Protein AF-A0A954U3J3-F1 (afdb_monomer_lite)

Structure (mmCIF, N/CA/C/O backbone):
data_AF-A0A954U3J3-F1
#
_entry.id   AF-A0A954U3J3-F1
#
loop_
_atom_site.group_PDB
_atom_site.id
_atom_site.type_symbol
_atom_site.label_atom_id
_atom_site.label_alt_id
_atom_site.label_comp_id
_atom_site.label_asym_id
_atom_site.label_entity_id
_atom_site.label_seq_id
_atom_site.pdbx_PDB_ins_code
_atom_site.Cartn_x
_atom_site.Cartn_y
_atom_site.Cartn_z
_atom_site.occupancy
_atom_site.B_iso_or_equiv
_atom_site.auth_seq_id
_atom_site.auth_comp_id
_atom_site.auth_asym_id
_atom_site.auth_atom_id
_atom_site.pdbx_PDB_model_num
ATOM 1 N N . TRP A 1 1 ? 14.728 19.005 -12.632 1.00 46.31 1 TRP A N 1
ATOM 2 C CA . TRP A 1 1 ? 13.414 19.685 -12.590 1.00 46.31 1 TRP A CA 1
ATOM 3 C C . TRP A 1 1 ? 12.498 19.293 -13.756 1.00 46.31 1 TRP A C 1
ATOM 5 O O . TRP A 1 1 ? 11.430 18.748 -13.519 1.00 46.31 1 TRP A O 1
ATOM 15 N N . HIS A 1 2 ? 12.903 19.484 -15.020 1.00 41.53 2 HIS A N 1
ATOM 16 C CA . HIS A 1 2 ? 12.031 19.225 -16.185 1.00 41.53 2 HIS A CA 1
ATOM 17 C C . HIS A 1 2 ? 11.747 17.744 -16.513 1.00 41.53 2 HIS A C 1
ATOM 19 O O . HIS A 1 2 ? 10.800 17.464 -17.249 1.00 41.53 2 HIS A O 1
ATOM 25 N N . GLN A 1 3 ? 12.528 16.809 -15.962 1.00 47.03 3 GLN A N 1
ATOM 26 C CA . GLN A 1 3 ? 12.347 15.355 -16.112 1.00 47.03 3 GLN A CA 1
ATOM 27 C C . GLN A 1 3 ? 11.576 14.704 -14.947 1.00 47.03 3 GLN A C 1
ATOM 29 O O . GLN A 1 3 ? 11.382 13.496 -14.939 1.00 47.03 3 GLN A O 1
ATOM 34 N N . GLN A 1 4 ? 11.149 15.488 -13.950 1.00 57.19 4 GLN A N 1
ATOM 35 C CA . GLN A 1 4 ? 10.354 14.981 -12.829 1.00 57.19 4 GLN A CA 1
ATOM 36 C C . GLN A 1 4 ? 8.934 14.642 -13.297 1.00 57.19 4 GLN A C 1
ATOM 38 O O . GLN A 1 4 ? 8.360 15.354 -14.130 1.00 57.19 4 GLN A O 1
ATOM 43 N N . ASN A 1 5 ? 8.362 13.565 -12.754 1.00 64.31 5 ASN A N 1
ATOM 44 C CA . ASN A 1 5 ? 7.004 13.131 -13.071 1.00 64.31 5 ASN A CA 1
ATOM 45 C C . ASN A 1 5 ? 5.977 13.999 -12.320 1.00 64.31 5 ASN A C 1
ATOM 47 O O . ASN A 1 5 ? 5.353 13.568 -11.352 1.00 64.31 5 ASN A O 1
ATOM 51 N N . TRP A 1 6 ? 5.831 15.253 -12.759 1.00 66.50 6 TRP A N 1
ATOM 52 C CA . TRP A 1 6 ? 4.957 16.260 -12.143 1.00 66.50 6 TRP A CA 1
ATOM 53 C C . TRP A 1 6 ? 3.503 15.816 -12.018 1.00 66.50 6 TRP A C 1
ATOM 55 O O . TRP A 1 6 ? 2.833 16.195 -11.064 1.00 66.50 6 TRP A O 1
ATOM 65 N N . HIS A 1 7 ? 3.030 14.981 -12.944 1.00 66.19 7 HIS A N 1
ATOM 66 C CA . HIS A 1 7 ? 1.704 14.381 -12.851 1.00 66.19 7 HIS A CA 1
ATOM 67 C C . HIS A 1 7 ? 1.581 13.506 -11.599 1.00 66.19 7 HIS A C 1
ATOM 69 O O . HIS A 1 7 ? 0.660 13.683 -10.809 1.00 66.19 7 HIS A O 1
ATOM 75 N N . SER A 1 8 ? 2.544 12.607 -11.385 1.00 64.62 8 SER A N 1
ATOM 76 C CA . SER A 1 8 ? 2.554 11.733 -10.212 1.00 64.62 8 SER A CA 1
ATOM 77 C C . SER A 1 8 ? 2.751 12.522 -8.914 1.00 64.62 8 SER A C 1
ATOM 79 O O . SER A 1 8 ? 2.098 12.235 -7.918 1.00 64.62 8 SER A O 1
ATOM 81 N N . PHE A 1 9 ? 3.561 13.585 -8.931 1.00 68.69 9 PHE A N 1
ATOM 82 C CA . PHE A 1 9 ? 3.677 14.488 -7.782 1.00 68.69 9 PHE A CA 1
ATOM 83 C C . PHE A 1 9 ? 2.342 15.172 -7.434 1.00 68.69 9 PHE A C 1
ATOM 85 O O . PHE A 1 9 ? 1.958 15.215 -6.264 1.00 68.69 9 PHE A O 1
ATOM 92 N N . LEU A 1 10 ? 1.611 15.686 -8.431 1.00 75.00 10 LEU A N 1
ATOM 93 C CA . LEU A 1 10 ? 0.296 16.303 -8.218 1.00 75.00 10 LEU A CA 1
ATOM 94 C C . LEU A 1 10 ? -0.727 15.291 -7.694 1.00 75.00 10 LEU A C 1
ATOM 96 O O . LEU A 1 10 ? -1.479 15.610 -6.777 1.00 75.00 10 LEU A O 1
ATOM 100 N N . GLU A 1 11 ? -0.719 14.070 -8.225 1.00 71.06 11 GLU A N 1
ATOM 101 C CA . GLU A 1 11 ? -1.580 12.978 -7.767 1.00 71.06 11 GLU A CA 1
ATOM 102 C C . GLU A 1 11 ? -1.302 12.611 -6.300 1.00 71.06 11 GLU A C 1
ATOM 104 O O . GLU A 1 11 ? -2.227 12.518 -5.491 1.00 71.06 11 GLU A O 1
ATOM 109 N N . GLN A 1 12 ? -0.026 12.503 -5.919 1.00 70.69 12 GLN A N 1
ATOM 110 C CA . GLN A 1 12 ? 0.371 12.248 -4.533 1.00 70.69 12 GLN A CA 1
ATOM 111 C C . GLN A 1 12 ? 0.011 13.402 -3.595 1.00 70.69 12 GLN A C 1
ATOM 113 O O . GLN A 1 12 ? -0.503 13.172 -2.500 1.00 70.69 12 GLN A O 1
ATOM 118 N N . THR A 1 13 ? 0.231 14.644 -4.027 1.00 73.62 13 THR A N 1
ATOM 119 C CA . THR A 1 13 ? -0.119 15.840 -3.245 1.00 73.62 13 THR A CA 1
ATOM 120 C C . THR A 1 13 ? -1.630 15.928 -3.032 1.00 73.62 13 THR A C 1
ATOM 122 O O . THR A 1 13 ? -2.088 16.241 -1.933 1.00 73.62 13 THR A O 1
ATOM 125 N N . TYR A 1 14 ? -2.417 15.590 -4.057 1.00 76.62 14 TYR A N 1
ATOM 126 C CA . TYR A 1 14 ? -3.872 15.532 -3.966 1.00 76.62 14 TYR A CA 1
ATOM 127 C C . TYR A 1 14 ? -4.334 14.461 -2.970 1.00 76.62 14 TYR A C 1
ATOM 129 O O . TYR A 1 14 ? -5.152 14.743 -2.092 1.00 76.62 14 TYR A O 1
ATOM 137 N N . GLY A 1 15 ? -3.760 13.255 -3.046 1.00 75.75 15 GLY A N 1
ATOM 138 C CA . GLY A 1 15 ? -4.017 12.185 -2.080 1.00 75.75 15 GLY A CA 1
ATOM 139 C C . GLY A 1 15 ? -3.678 12.591 -0.642 1.00 75.75 15 GLY A C 1
ATOM 140 O O . GLY A 1 15 ? -4.476 12.358 0.264 1.00 75.75 15 GLY A O 1
ATOM 141 N N . PHE A 1 16 ? -2.543 13.263 -0.437 1.00 75.44 16 PHE A N 1
ATOM 142 C CA . PHE A 1 16 ? -2.111 13.747 0.875 1.00 75.44 16 PHE A CA 1
ATOM 143 C C . PHE A 1 16 ? -3.077 14.781 1.472 1.00 75.44 16 PHE A C 1
ATOM 145 O O . PHE A 1 16 ? -3.513 14.633 2.615 1.00 75.44 16 PHE A O 1
ATOM 152 N N . ILE A 1 17 ? -3.473 15.793 0.691 1.00 78.19 17 ILE A N 1
ATOM 153 C CA . ILE A 1 17 ? -4.416 16.832 1.137 1.00 78.19 17 ILE A CA 1
ATOM 154 C C . ILE A 1 17 ? -5.777 16.219 1.482 1.00 78.19 17 ILE A C 1
ATOM 156 O O . ILE A 1 17 ? -6.343 16.524 2.533 1.00 78.19 17 ILE A O 1
ATOM 160 N N . ASN A 1 18 ? -6.286 15.316 0.639 1.00 79.69 18 ASN A N 1
ATOM 161 C CA . ASN A 1 18 ? -7.534 14.610 0.927 1.00 79.69 18 ASN A CA 1
ATOM 162 C C . ASN A 1 18 ? -7.421 13.753 2.193 1.00 79.69 18 ASN A C 1
ATOM 164 O O . ASN A 1 18 ? -8.352 13.722 2.994 1.00 79.69 18 ASN A O 1
ATOM 168 N N . GLY A 1 19 ? -6.271 13.110 2.412 1.00 78.69 19 GLY A N 1
ATOM 169 C CA . GLY A 1 19 ? -5.982 12.372 3.640 1.00 78.69 19 GLY A CA 1
ATOM 170 C C . GLY A 1 19 ? -6.065 13.255 4.889 1.00 78.69 19 GLY A C 1
ATOM 171 O O . GLY A 1 19 ? -6.729 12.879 5.855 1.00 78.69 19 GLY A O 1
ATOM 172 N N . ILE A 1 20 ? -5.478 14.457 4.854 1.00 78.62 20 ILE A N 1
ATOM 173 C CA . ILE A 1 20 ? -5.590 15.444 5.945 1.00 78.62 20 ILE A CA 1
ATOM 174 C C . ILE A 1 20 ? -7.047 15.864 6.160 1.00 78.62 20 ILE A C 1
ATOM 176 O O . ILE A 1 20 ? -7.497 15.943 7.303 1.00 78.62 20 ILE A O 1
ATOM 180 N N . ALA A 1 21 ? -7.797 16.117 5.086 1.00 78.50 21 ALA A N 1
ATOM 181 C CA . ALA A 1 21 ? -9.201 16.508 5.186 1.00 78.50 21 ALA A CA 1
ATOM 182 C C . ALA A 1 21 ? -10.053 15.413 5.851 1.00 78.50 21 ALA A C 1
ATOM 184 O O . ALA A 1 21 ? -10.862 15.709 6.733 1.00 78.50 21 ALA A O 1
ATOM 185 N N . ILE A 1 22 ? -9.826 14.147 5.484 1.00 80.69 22 ILE A N 1
ATOM 186 C CA . ILE A 1 22 ? -10.473 12.992 6.118 1.00 80.69 22 ILE A CA 1
ATOM 187 C C . ILE A 1 22 ? -10.074 12.904 7.593 1.00 80.69 22 ILE A C 1
ATOM 189 O O . ILE A 1 22 ? -10.953 12.787 8.444 1.00 80.69 22 ILE A O 1
ATOM 193 N N . LEU A 1 23 ? -8.781 13.018 7.918 1.00 80.00 23 LEU A N 1
ATOM 194 C CA . LEU A 1 23 ? -8.292 13.019 9.302 1.00 80.00 23 LEU A CA 1
ATOM 195 C C . LEU A 1 23 ? -8.957 14.110 10.145 1.00 80.00 23 LEU A C 1
ATOM 197 O O . LEU A 1 23 ? -9.428 13.830 11.246 1.00 80.00 23 LEU A O 1
ATOM 201 N N . ALA A 1 24 ? -9.048 15.334 9.625 1.00 77.62 24 ALA A N 1
ATOM 202 C CA . ALA A 1 24 ? -9.710 16.442 10.305 1.00 77.62 24 ALA A CA 1
ATOM 203 C C . ALA A 1 24 ? -11.207 16.162 10.518 1.00 77.62 24 ALA A C 1
ATOM 205 O O . ALA A 1 24 ? -11.724 16.374 11.617 1.00 77.62 24 ALA A O 1
ATOM 206 N N . GLY A 1 25 ? -11.894 15.633 9.500 1.00 80.00 25 GLY A N 1
ATOM 207 C CA . GLY A 1 25 ? -13.295 15.222 9.606 1.00 80.00 25 GLY A CA 1
ATOM 208 C C . GLY A 1 25 ? -13.507 14.151 10.678 1.00 80.00 25 GLY A C 1
ATOM 209 O O . GLY A 1 25 ? -14.382 14.293 11.535 1.00 80.00 25 GLY A O 1
ATOM 210 N N . MET A 1 26 ? -12.654 13.127 10.692 1.00 77.94 26 MET A N 1
ATOM 211 C CA . MET A 1 26 ? -12.692 12.055 11.687 1.00 77.94 26 MET A CA 1
ATOM 212 C C . MET A 1 26 ? -12.359 12.562 13.095 1.00 77.94 26 MET A C 1
ATOM 214 O O . MET A 1 26 ? -13.016 12.155 14.049 1.00 77.94 26 MET A O 1
ATOM 218 N N . ALA A 1 27 ? -11.422 13.502 13.247 1.00 77.00 27 ALA A N 1
ATOM 219 C CA . ALA A 1 27 ? -11.086 14.109 14.537 1.00 77.00 27 ALA A CA 1
ATOM 220 C C . ALA A 1 27 ? -12.243 14.935 15.132 1.00 77.00 27 ALA A C 1
ATOM 222 O O . ALA A 1 27 ? -12.416 14.984 16.352 1.00 77.00 27 ALA A O 1
ATOM 223 N N . VAL A 1 28 ? -13.060 15.572 14.288 1.00 77.44 28 VAL A N 1
ATOM 224 C CA . VAL A 1 28 ? -14.293 16.241 14.732 1.00 77.44 28 VAL A CA 1
ATOM 225 C C . VAL A 1 28 ? -15.363 15.216 15.100 1.00 77.44 28 VAL A C 1
ATOM 227 O O . VAL A 1 28 ? -16.045 15.385 16.112 1.00 77.44 28 VAL A O 1
ATOM 230 N N . LEU A 1 29 ? -15.508 14.158 14.298 1.00 76.81 29 LEU A N 1
ATOM 231 C CA . LEU A 1 29 ? -16.522 13.127 14.501 1.00 76.81 29 LEU A CA 1
ATOM 232 C C . LEU A 1 29 ? -16.265 12.307 15.771 1.00 76.81 29 LEU A C 1
ATOM 234 O O . LEU A 1 29 ? -17.188 12.102 16.553 1.00 76.81 29 LEU A O 1
ATOM 238 N N . VAL A 1 30 ? -15.019 11.895 16.022 1.00 74.44 30 VAL A N 1
ATOM 239 C CA . VAL A 1 30 ? -14.663 11.032 17.163 1.00 74.44 30 VAL A CA 1
ATOM 240 C C . VAL A 1 30 ? -14.967 11.687 18.513 1.00 74.44 30 VAL A C 1
ATOM 242 O O . VAL A 1 30 ? -15.278 11.003 19.476 1.00 74.44 30 VAL A O 1
ATOM 245 N N . ARG A 1 31 ? -14.948 13.025 18.579 1.00 72.44 31 ARG A N 1
ATOM 246 C CA . ARG A 1 31 ? -15.308 13.794 19.783 1.00 72.44 31 ARG A CA 1
ATOM 247 C C . ARG A 1 31 ? -16.817 13.893 20.021 1.00 72.44 31 ARG A C 1
ATOM 249 O O . ARG A 1 31 ? -17.231 14.441 21.035 1.00 72.44 31 ARG A O 1
ATOM 256 N N . ARG A 1 32 ? -17.635 13.464 19.059 1.00 71.50 32 ARG A N 1
ATOM 257 C CA . ARG A 1 32 ? -19.090 13.692 19.031 1.00 71.50 32 ARG A CA 1
ATOM 258 C C . ARG A 1 32 ? -19.912 12.416 18.959 1.00 71.50 32 ARG A C 1
ATOM 260 O O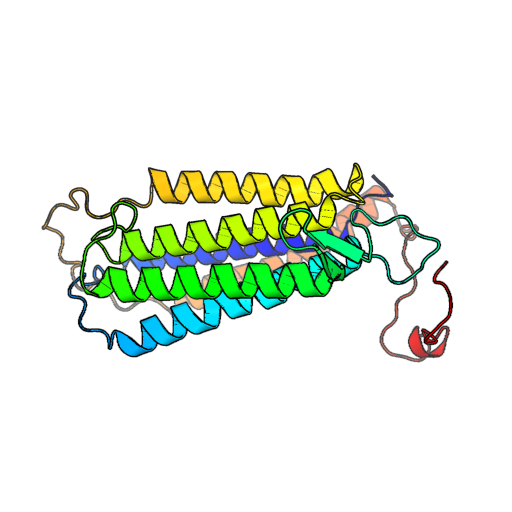 . ARG A 1 32 ? -21.125 12.476 19.130 1.00 71.50 32 ARG A O 1
ATOM 267 N N . VAL A 1 33 ? -19.278 11.288 18.667 1.00 72.81 33 VAL A N 1
ATOM 268 C CA . VAL A 1 33 ? -19.931 9.983 18.617 1.00 72.81 33 VAL A CA 1
ATOM 269 C C . VAL A 1 33 ? -19.601 9.246 19.915 1.00 72.81 33 VAL A C 1
ATOM 271 O O . VAL A 1 33 ? -18.464 9.345 20.380 1.00 72.81 33 VAL A O 1
ATOM 274 N N . PRO A 1 34 ? -20.565 8.527 20.521 1.00 69.38 34 PRO A N 1
ATOM 275 C CA . PRO A 1 34 ? -20.275 7.647 21.643 1.00 69.38 34 PRO A CA 1
ATOM 276 C C . PRO A 1 34 ? -19.115 6.699 21.309 1.00 69.38 34 PRO A C 1
ATOM 278 O O . PRO A 1 34 ? -18.988 6.288 20.149 1.00 69.38 34 PRO A O 1
ATOM 281 N N . PRO A 1 35 ? -18.276 6.336 22.293 1.00 68.88 35 PRO A N 1
ATOM 282 C CA . PRO A 1 35 ? -17.208 5.372 22.069 1.00 68.88 35 PRO A CA 1
ATOM 283 C C . PRO A 1 35 ? -17.782 4.094 21.454 1.00 68.88 35 PRO A C 1
ATOM 285 O O . PRO A 1 35 ? -18.856 3.628 21.849 1.00 68.88 35 PRO A O 1
ATOM 288 N N . LEU A 1 36 ? -17.076 3.554 20.455 1.00 66.62 36 LEU A N 1
ATOM 289 C CA . LEU A 1 36 ? -17.465 2.298 19.827 1.00 66.62 36 LEU A CA 1
ATOM 290 C C . LEU A 1 36 ? -17.533 1.234 20.922 1.00 66.62 36 LEU A C 1
ATOM 292 O O . LEU A 1 36 ? -16.563 1.034 21.654 1.00 66.62 36 LEU A O 1
ATOM 296 N N . ARG A 1 37 ? -18.683 0.573 21.048 1.00 63.56 37 ARG A N 1
ATOM 297 C CA . ARG A 1 37 ? -18.800 -0.541 21.978 1.00 63.56 37 ARG A CA 1
ATOM 298 C C . ARG A 1 37 ? -17.945 -1.684 21.425 1.00 63.56 37 ARG A C 1
ATOM 300 O O . ARG A 1 37 ? -18.101 -2.079 20.274 1.00 63.56 37 ARG A O 1
ATOM 307 N N . ASP A 1 38 ? -17.024 -2.185 22.243 1.00 62.72 38 ASP A N 1
ATOM 308 C CA . ASP A 1 38 ? -16.164 -3.333 21.911 1.00 62.72 38 ASP A CA 1
ATOM 309 C C . ASP A 1 38 ? -16.934 -4.668 22.097 1.00 62.72 38 ASP A C 1
ATOM 311 O O . ASP A 1 38 ? -16.358 -5.752 22.006 1.00 62.72 38 ASP A O 1
ATOM 315 N N . ASP A 1 39 ? -18.254 -4.608 22.353 1.00 60.22 39 ASP A N 1
ATOM 316 C CA . ASP A 1 39 ? -19.147 -5.760 22.497 1.00 60.22 39 ASP A CA 1
ATOM 317 C C . ASP A 1 39 ? -19.499 -6.340 21.117 1.00 60.22 39 ASP A C 1
ATOM 319 O O . ASP A 1 39 ? -20.568 -6.118 20.553 1.00 60.22 39 ASP A O 1
ATOM 323 N N . GLY A 1 40 ? -18.536 -7.083 20.561 1.00 56.19 40 GLY A N 1
ATOM 324 C CA . GLY A 1 40 ? -18.553 -7.722 19.240 1.00 56.19 40 GLY A CA 1
ATOM 325 C C . GLY A 1 40 ? -19.782 -8.582 18.936 1.00 56.19 40 GLY A C 1
ATOM 326 O O . GLY A 1 40 ? -19.712 -9.803 18.956 1.00 56.19 40 GLY A O 1
ATOM 327 N N . THR A 1 41 ? -20.897 -7.937 18.607 1.00 55.19 41 THR A N 1
ATOM 328 C CA . THR A 1 41 ? -22.168 -8.573 18.227 1.00 55.19 41 THR A CA 1
ATOM 329 C C . THR A 1 41 ? -22.471 -8.431 16.733 1.00 55.19 41 THR A C 1
ATOM 331 O O . THR A 1 41 ? -23.531 -8.851 16.270 1.00 55.19 41 T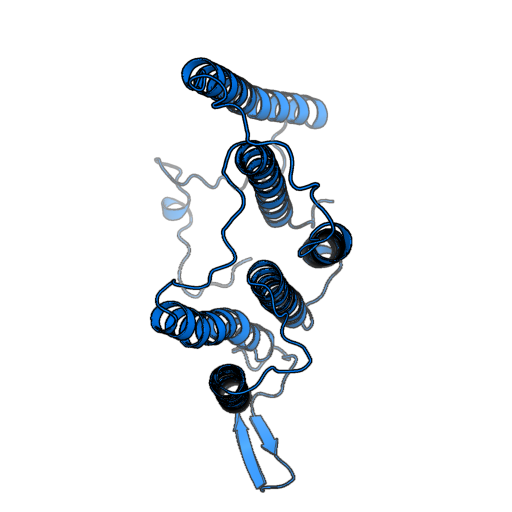HR A O 1
ATOM 334 N N . SER A 1 42 ? -21.550 -7.858 15.947 1.00 55.56 42 SER A N 1
ATOM 335 C CA . SER A 1 42 ? -21.695 -7.802 14.489 1.00 55.56 42 SER A CA 1
ATOM 336 C C . SER A 1 42 ? -21.585 -9.211 13.900 1.00 55.56 42 SER A C 1
ATOM 338 O O . SER A 1 42 ? -20.813 -10.020 14.396 1.00 55.56 42 SER A O 1
ATOM 340 N N . GLN A 1 43 ? -22.362 -9.525 12.861 1.00 56.41 43 GLN A N 1
ATOM 341 C CA . GLN A 1 43 ? -22.377 -10.850 12.235 1.00 56.41 43 GLN A CA 1
ATOM 342 C C . GLN A 1 43 ? -20.998 -11.225 11.656 1.00 56.41 43 GLN A C 1
ATOM 344 O O . GLN A 1 43 ? -20.700 -10.911 10.498 1.00 56.41 43 GLN A O 1
ATOM 349 N N . ASP A 1 44 ? -20.203 -11.945 12.455 1.00 68.06 44 ASP A N 1
ATOM 350 C CA . ASP A 1 44 ? -18.798 -12.317 12.214 1.00 68.06 44 ASP A CA 1
ATOM 351 C C . ASP A 1 44 ? -18.538 -12.859 10.801 1.00 68.06 44 ASP A C 1
ATOM 353 O O . ASP A 1 44 ? -17.543 -12.524 10.159 1.00 68.06 44 ASP A O 1
ATOM 357 N N . TRP A 1 45 ? -19.485 -13.625 10.252 1.00 73.25 45 TRP A N 1
ATOM 358 C CA . TRP A 1 45 ? -19.315 -14.278 8.957 1.00 73.25 45 TRP A CA 1
ATOM 359 C C . TRP A 1 45 ? -19.134 -13.291 7.792 1.00 73.25 45 TRP A C 1
ATOM 361 O O . TRP A 1 45 ? -18.367 -13.576 6.876 1.00 73.25 45 TRP A O 1
ATOM 371 N N . THR A 1 46 ? -19.800 -12.130 7.808 1.00 73.12 46 THR A N 1
ATOM 372 C CA . THR A 1 46 ? -19.659 -11.130 6.729 1.00 73.12 46 THR A CA 1
ATOM 373 C C . THR A 1 46 ? -18.288 -10.471 6.751 1.00 73.12 46 THR A C 1
ATOM 375 O O . THR A 1 46 ? -17.679 -10.266 5.700 1.00 73.12 46 THR A O 1
ATOM 378 N N . GLN A 1 47 ? -17.774 -10.199 7.949 1.00 74.56 47 GLN A N 1
ATOM 379 C CA . GLN A 1 47 ? -16.431 -9.680 8.145 1.00 74.56 47 GLN A CA 1
ATOM 380 C C . GLN A 1 47 ? -15.384 -10.692 7.689 1.00 74.56 47 GLN A C 1
ATOM 382 O O . GLN A 1 47 ? -14.418 -10.328 7.022 1.00 74.56 47 GLN A O 1
ATOM 387 N N . ASP A 1 48 ? -15.592 -11.962 8.008 1.00 73.81 48 ASP A N 1
ATOM 388 C CA . ASP A 1 48 ? -14.707 -13.031 7.580 1.00 73.81 48 ASP A CA 1
ATOM 389 C C . ASP A 1 48 ? -14.690 -13.189 6.061 1.00 73.81 48 ASP A C 1
ATOM 391 O O . ASP A 1 48 ? -13.621 -13.280 5.466 1.00 73.81 48 ASP A O 1
ATOM 395 N N . VAL A 1 49 ? -15.862 -13.185 5.421 1.00 77.38 49 VAL A N 1
ATOM 396 C CA . VAL A 1 49 ? -15.970 -13.234 3.958 1.00 77.38 49 VAL A CA 1
ATOM 397 C C . VAL A 1 49 ? -15.281 -12.021 3.337 1.00 77.38 49 VAL A C 1
ATOM 399 O O . VAL A 1 49 ? -14.530 -12.177 2.375 1.00 77.38 49 VAL A O 1
ATOM 402 N N . ALA A 1 50 ? -15.465 -10.829 3.910 1.00 76.94 50 ALA A N 1
ATOM 403 C CA . ALA A 1 50 ? -14.775 -9.630 3.460 1.00 76.94 50 ALA A CA 1
ATOM 404 C C . ALA A 1 50 ? -13.252 -9.762 3.617 1.00 76.94 50 ALA A C 1
ATOM 406 O O . ALA A 1 50 ? -12.527 -9.497 2.669 1.00 76.94 50 ALA A O 1
ATOM 407 N N . LEU A 1 51 ? -12.740 -10.236 4.752 1.00 79.06 51 LEU A N 1
ATOM 408 C CA . LEU A 1 51 ? -11.298 -10.410 4.959 1.00 79.06 51 LEU A CA 1
ATOM 409 C C . LEU A 1 51 ? -10.704 -11.494 4.052 1.00 79.06 51 LEU A C 1
ATOM 411 O O . LEU A 1 51 ? -9.645 -11.286 3.469 1.00 79.06 51 LEU A O 1
ATOM 415 N N . VAL A 1 52 ? -11.387 -12.628 3.900 1.00 80.19 52 VAL A N 1
ATOM 416 C C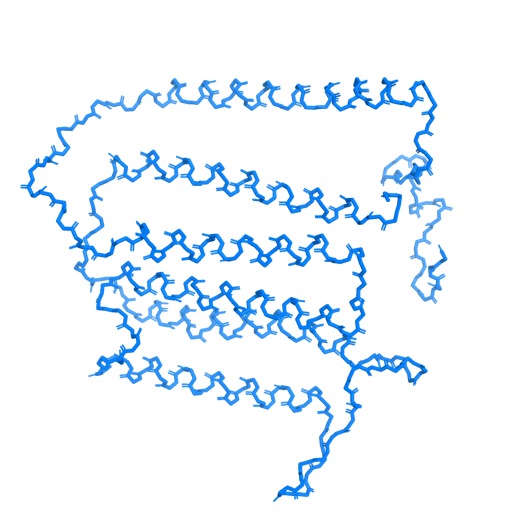A . VAL A 1 52 ? -10.927 -13.789 3.121 1.00 80.19 52 VAL A CA 1
ATOM 417 C C . VAL A 1 52 ? -10.999 -13.545 1.617 1.00 80.19 52 VAL A C 1
ATOM 419 O O . VAL A 1 52 ? -10.146 -14.048 0.892 1.00 80.19 52 VAL A O 1
ATOM 422 N N . LEU A 1 53 ? -11.985 -12.792 1.128 1.00 78.31 53 LEU A N 1
ATOM 423 C CA . LEU A 1 53 ? -12.083 -12.471 -0.296 1.00 78.31 53 LEU A CA 1
ATOM 424 C C . LEU A 1 53 ? -11.351 -11.180 -0.624 1.00 78.31 53 LEU A C 1
ATOM 426 O O . LEU A 1 53 ? -10.524 -11.165 -1.531 1.00 78.31 53 LEU A O 1
ATOM 430 N N . VAL A 1 54 ? -11.624 -10.095 0.102 1.00 79.19 54 VAL A N 1
ATOM 431 C CA . VAL A 1 54 ? -11.114 -8.775 -0.273 1.00 79.19 54 VAL A CA 1
ATOM 432 C C . VAL A 1 54 ? -9.609 -8.717 -0.101 1.00 79.19 54 VAL A C 1
ATOM 434 O O . VAL A 1 54 ? -8.965 -8.250 -1.027 1.00 79.19 54 VAL A O 1
ATOM 437 N N . LEU A 1 55 ? -9.015 -9.210 0.994 1.00 84.81 55 LEU A N 1
ATOM 438 C CA . LEU A 1 55 ? -7.559 -9.099 1.147 1.00 84.81 55 LEU A CA 1
ATOM 439 C C . LEU A 1 55 ? -6.801 -9.884 0.071 1.00 84.81 55 LEU A C 1
ATOM 441 O O . LEU A 1 55 ? -6.050 -9.249 -0.667 1.00 84.81 55 LEU A O 1
ATOM 445 N N . PRO A 1 56 ? -6.983 -11.207 -0.101 1.00 89.31 56 PRO A N 1
ATOM 446 C CA . PRO A 1 56 ? -6.232 -11.938 -1.113 1.00 89.31 56 PRO A CA 1
ATOM 447 C C . PRO A 1 56 ? -6.516 -11.432 -2.524 1.00 89.31 56 PRO A C 1
ATOM 449 O O . PRO A 1 56 ? -5.576 -11.260 -3.293 1.00 89.31 56 PRO A O 1
ATOM 452 N N . VAL A 1 57 ? -7.772 -11.123 -2.870 1.00 90.19 57 VAL A N 1
ATOM 453 C CA . VAL A 1 57 ? -8.107 -10.626 -4.215 1.00 90.19 57 VAL A CA 1
ATOM 454 C C . VAL A 1 57 ? -7.524 -9.236 -4.451 1.00 90.19 57 VAL A C 1
ATOM 456 O O . VAL A 1 57 ? -6.908 -9.003 -5.490 1.00 90.19 57 VAL A O 1
ATOM 459 N N . LEU A 1 58 ? -7.670 -8.312 -3.500 1.00 88.81 58 LEU A N 1
ATOM 460 C CA . LEU A 1 58 ? -7.127 -6.960 -3.617 1.00 88.81 58 LEU A CA 1
ATOM 461 C C . LEU A 1 58 ? -5.606 -7.000 -3.755 1.00 88.81 58 LEU A C 1
ATOM 463 O O . LEU A 1 58 ? -5.053 -6.336 -4.633 1.00 88.81 58 LEU A O 1
ATOM 467 N N . LEU A 1 59 ? -4.931 -7.789 -2.919 1.00 91.06 59 LEU A N 1
ATOM 468 C CA . LEU A 1 59 ? -3.483 -7.945 -2.982 1.00 91.06 59 LEU A CA 1
ATOM 469 C C . LEU A 1 59 ? -3.059 -8.613 -4.291 1.00 91.06 59 LEU A C 1
ATOM 471 O O . LEU A 1 59 ? -2.133 -8.130 -4.936 1.00 91.06 59 LEU A O 1
ATOM 475 N N . TYR A 1 60 ? -3.771 -9.648 -4.739 1.00 93.06 60 TYR A N 1
ATOM 476 C CA . TYR A 1 60 ? -3.500 -10.329 -6.004 1.00 93.06 60 TYR A CA 1
ATOM 477 C C . TYR A 1 60 ? -3.576 -9.371 -7.189 1.00 93.06 60 TYR A C 1
ATOM 479 O O . TYR A 1 60 ? -2.615 -9.242 -7.945 1.00 93.06 60 TYR A O 1
ATOM 487 N N . VAL A 1 61 ? -4.698 -8.658 -7.329 1.00 91.62 61 VAL A N 1
ATOM 488 C CA . VAL A 1 61 ? -4.945 -7.734 -8.447 1.00 91.62 61 VAL A CA 1
ATOM 489 C C . VAL A 1 61 ? -3.899 -6.620 -8.491 1.00 91.62 61 VAL A C 1
ATOM 491 O O . VAL A 1 61 ? -3.591 -6.102 -9.564 1.00 91.62 61 VAL A O 1
ATOM 494 N N . ASN A 1 62 ? -3.335 -6.242 -7.344 1.00 90.31 62 ASN A N 1
ATOM 495 C CA . ASN A 1 62 ? -2.284 -5.235 -7.300 1.00 90.31 62 ASN A CA 1
ATOM 496 C C . ASN A 1 62 ? -0.892 -5.810 -7.561 1.00 90.31 62 ASN A C 1
ATOM 498 O O . ASN A 1 62 ? -0.153 -5.223 -8.347 1.00 90.31 62 ASN A O 1
ATOM 502 N N . LEU A 1 63 ? -0.547 -6.956 -6.975 1.00 92.69 63 LEU A N 1
ATOM 503 C CA . LEU A 1 63 ? 0.780 -7.557 -7.114 1.00 92.69 63 LEU A CA 1
ATOM 504 C C . LEU A 1 63 ? 0.992 -8.247 -8.464 1.00 92.69 63 LEU A C 1
ATOM 506 O O . LEU A 1 63 ? 2.117 -8.265 -8.955 1.00 92.69 63 LEU A O 1
ATOM 510 N N . VAL A 1 64 ? -0.059 -8.772 -9.103 1.00 94.06 64 VAL A N 1
ATOM 511 C CA . VAL A 1 64 ? 0.059 -9.416 -10.423 1.00 94.06 64 VAL A CA 1
ATOM 512 C C . VAL A 1 64 ? 0.560 -8.439 -11.489 1.00 94.06 64 VAL A C 1
ATOM 514 O O . VAL A 1 64 ? 1.300 -8.832 -12.385 1.00 94.06 64 VAL A O 1
ATOM 517 N N . LYS A 1 65 ? 0.250 -7.143 -11.342 1.00 90.44 65 LYS A N 1
ATOM 518 C CA . LYS A 1 65 ? 0.743 -6.074 -12.225 1.00 90.44 65 LYS A CA 1
ATOM 519 C C . LYS A 1 65 ? 2.265 -5.944 -12.201 1.00 90.44 65 LYS A C 1
ATOM 521 O O . LYS A 1 65 ? 2.844 -5.381 -13.122 1.00 90.44 65 LYS A O 1
ATOM 526 N N . ASN A 1 66 ? 2.923 -6.447 -11.160 1.00 92.56 66 ASN A N 1
ATOM 527 C CA . ASN A 1 66 ? 4.375 -6.422 -11.078 1.00 92.56 66 ASN A CA 1
ATOM 528 C C . ASN A 1 66 ? 5.012 -7.373 -12.094 1.00 92.56 66 ASN A C 1
ATOM 530 O O . ASN A 1 66 ? 6.115 -7.102 -12.559 1.00 92.56 66 ASN A O 1
ATOM 534 N N . LEU A 1 67 ? 4.312 -8.447 -12.479 1.00 91.81 67 LEU A N 1
ATOM 535 C CA . LEU A 1 67 ? 4.809 -9.408 -13.463 1.00 91.81 67 LEU A CA 1
ATOM 536 C C . LEU A 1 67 ? 5.075 -8.763 -14.824 1.00 91.81 67 LEU A C 1
ATOM 538 O O . LEU A 1 67 ? 6.044 -9.139 -15.472 1.00 91.81 67 LEU A O 1
ATOM 542 N N . GLU A 1 68 ? 4.267 -7.776 -15.223 1.00 86.94 68 GLU A N 1
ATOM 543 C CA . GLU A 1 68 ? 4.442 -7.050 -16.488 1.00 86.94 68 GLU A CA 1
ATOM 544 C C . GLU A 1 68 ? 5.789 -6.314 -16.547 1.00 86.94 68 GLU A C 1
ATOM 546 O O . GLU A 1 68 ? 6.421 -6.263 -17.599 1.00 86.94 68 GLU A O 1
ATOM 551 N N . GLU A 1 69 ? 6.254 -5.787 -15.409 1.00 87.44 69 GLU A N 1
ATOM 552 C CA . GLU A 1 69 ? 7.552 -5.105 -15.303 1.00 87.44 69 GLU A CA 1
ATOM 553 C C . GLU A 1 69 ? 8.705 -6.091 -15.084 1.00 87.44 69 GLU A C 1
ATOM 555 O O . GLU A 1 69 ? 9.831 -5.873 -15.531 1.00 87.44 69 GLU A O 1
ATOM 560 N N . TRP A 1 70 ? 8.450 -7.178 -14.352 1.00 91.44 70 TRP A N 1
ATOM 561 C CA . TRP A 1 70 ? 9.478 -8.163 -14.019 1.00 91.44 70 TRP A CA 1
ATOM 562 C C . TRP A 1 70 ? 9.831 -9.054 -15.205 1.00 91.44 70 TRP A C 1
ATOM 564 O O . TRP A 1 70 ? 10.995 -9.438 -15.346 1.00 91.44 70 TRP A O 1
ATOM 574 N N . VAL A 1 71 ? 8.846 -9.360 -16.050 1.00 90.50 71 VAL A N 1
ATOM 575 C CA . VAL A 1 71 ? 8.960 -10.263 -17.197 1.00 90.50 71 VAL A CA 1
ATOM 576 C C . VAL A 1 71 ? 8.415 -9.557 -18.444 1.00 90.50 71 VAL A C 1
ATOM 578 O O . VAL A 1 71 ? 7.265 -9.769 -18.829 1.00 90.50 71 VAL A O 1
ATOM 581 N N . PRO A 1 72 ? 9.232 -8.713 -19.099 1.00 81.62 72 PRO A N 1
ATOM 582 C CA . PRO A 1 72 ? 8.821 -7.977 -20.282 1.00 81.62 72 PRO A CA 1
ATOM 583 C C . PRO A 1 72 ? 8.346 -8.906 -21.403 1.00 81.62 72 PRO A C 1
ATOM 585 O O . PRO A 1 72 ? 8.963 -9.936 -21.705 1.00 81.62 72 PRO A O 1
ATOM 588 N N . THR A 1 73 ? 7.264 -8.497 -22.066 1.00 79.38 73 THR A N 1
ATOM 589 C CA . THR A 1 73 ? 6.688 -9.217 -23.215 1.00 79.38 73 THR A CA 1
ATOM 590 C C . THR A 1 73 ? 7.647 -9.239 -24.410 1.00 79.38 73 THR A C 1
ATOM 592 O O . THR A 1 73 ? 7.706 -10.226 -25.145 1.00 79.38 73 THR A O 1
ATOM 595 N N . ASP A 1 74 ? 8.459 -8.192 -24.572 1.00 79.62 74 ASP A N 1
ATOM 596 C CA . ASP A 1 74 ? 9.489 -8.107 -25.608 1.00 79.62 74 ASP A CA 1
ATOM 597 C C . ASP A 1 74 ? 10.724 -8.951 -25.224 1.00 79.62 74 ASP A C 1
ATOM 599 O O . ASP A 1 74 ? 11.348 -8.674 -24.196 1.00 79.62 74 ASP A O 1
ATOM 603 N N . PRO A 1 75 ? 11.099 -9.978 -26.015 1.00 74.38 75 PRO A N 1
ATOM 604 C CA . PRO A 1 75 ? 12.285 -10.798 -25.757 1.00 74.38 75 PRO A CA 1
ATOM 605 C C . PRO A 1 75 ? 13.605 -10.015 -25.788 1.00 74.38 75 PRO A C 1
ATOM 607 O O . PRO A 1 75 ? 14.591 -10.480 -25.218 1.00 74.38 75 PRO A O 1
ATOM 610 N N . ALA A 1 76 ? 13.644 -8.857 -26.454 1.00 77.50 76 ALA A N 1
ATOM 611 C CA . ALA A 1 76 ? 14.831 -8.011 -26.532 1.00 77.50 76 ALA A CA 1
ATOM 612 C C . ALA A 1 76 ? 15.071 -7.199 -25.246 1.00 77.50 76 ALA A C 1
ATOM 614 O O . ALA A 1 76 ? 16.187 -6.729 -25.010 1.00 77.50 76 ALA A O 1
ATOM 615 N N . VAL A 1 77 ? 14.047 -7.040 -24.399 1.00 77.62 77 VAL A N 1
ATOM 616 C CA . VAL A 1 77 ? 14.145 -6.297 -23.140 1.00 77.62 77 VAL A CA 1
ATOM 617 C C . VAL A 1 77 ? 14.486 -7.261 -22.010 1.00 77.62 77 VAL A C 1
ATOM 619 O O . VAL A 1 77 ? 13.726 -8.168 -21.674 1.00 77.62 77 VAL A O 1
ATOM 622 N N . LYS A 1 78 ? 15.643 -7.047 -21.379 1.00 75.75 78 LYS A N 1
ATOM 623 C CA . LYS A 1 78 ? 16.060 -7.837 -20.219 1.00 75.75 78 LYS A CA 1
ATOM 624 C C . LYS A 1 78 ? 15.180 -7.497 -19.010 1.00 75.75 78 LYS A C 1
ATOM 626 O O . LYS A 1 78 ? 15.294 -6.410 -18.451 1.00 75.75 78 LYS A O 1
ATOM 631 N N . GLY A 1 79 ? 14.319 -8.434 -18.618 1.00 81.88 79 GLY A N 1
ATOM 632 C CA . GLY A 1 79 ? 13.524 -8.352 -17.392 1.00 81.88 79 GLY A CA 1
ATOM 633 C C . GLY A 1 79 ? 14.342 -8.546 -16.118 1.00 81.88 79 GLY A C 1
ATOM 634 O O . GLY A 1 79 ? 15.498 -8.972 -16.160 1.00 81.88 79 GLY A O 1
ATOM 635 N N . ALA A 1 80 ? 13.716 -8.275 -14.972 1.00 87.94 80 ALA A N 1
ATOM 636 C CA . ALA A 1 80 ? 14.287 -8.615 -13.668 1.00 87.94 80 ALA A CA 1
ATOM 637 C C . ALA A 1 80 ? 14.223 -10.116 -13.369 1.00 87.94 80 ALA A C 1
ATOM 639 O O . ALA A 1 80 ? 15.053 -10.618 -12.612 1.00 87.94 80 ALA A O 1
ATOM 640 N N . LEU A 1 81 ? 13.254 -10.826 -13.952 1.00 89.19 81 LEU A N 1
ATOM 641 C CA . LEU A 1 81 ? 13.087 -12.264 -13.786 1.00 89.19 81 LEU A CA 1
ATOM 642 C C . LEU A 1 81 ? 13.197 -12.993 -15.133 1.00 89.19 81 LEU A C 1
ATOM 644 O O . LEU A 1 81 ? 12.735 -12.476 -16.156 1.00 89.19 81 LEU A O 1
ATOM 648 N N . PRO A 1 82 ? 13.767 -14.212 -15.151 1.00 88.75 82 PRO A N 1
ATOM 649 C CA . PRO A 1 82 ? 13.664 -15.107 -16.298 1.00 88.75 82 PRO A CA 1
ATOM 650 C C . PRO A 1 82 ? 12.201 -15.430 -16.620 1.00 88.75 82 PRO A C 1
ATOM 652 O O . PRO A 1 82 ? 11.358 -15.480 -15.726 1.00 88.75 82 PRO A O 1
ATOM 655 N N . ARG A 1 83 ? 11.899 -15.706 -17.893 1.00 89.19 83 ARG A N 1
ATOM 656 C CA . ARG A 1 83 ? 10.546 -16.116 -18.316 1.00 89.19 83 ARG A CA 1
ATOM 657 C C . ARG A 1 83 ? 10.155 -17.477 -17.761 1.00 89.19 83 ARG A C 1
ATOM 659 O O . ARG A 1 83 ? 9.009 -17.657 -17.362 1.00 89.19 83 ARG A O 1
ATOM 666 N N . GLU A 1 84 ? 11.117 -18.389 -17.705 1.00 92.12 84 GLU A N 1
ATOM 667 C CA . GLU A 1 84 ? 10.974 -19.742 -17.179 1.00 92.12 84 GLU A CA 1
ATOM 668 C C . GLU A 1 84 ? 11.981 -19.967 -16.057 1.00 92.12 84 GLU A C 1
ATOM 670 O O . GLU A 1 84 ? 13.121 -19.503 -16.122 1.00 92.12 84 GLU A O 1
ATOM 675 N N . MET A 1 85 ? 11.541 -20.659 -15.012 1.00 92.00 85 MET A N 1
ATOM 676 C CA . MET A 1 85 ? 12.352 -20.989 -13.850 1.00 92.00 85 MET A CA 1
ATOM 677 C C . MET A 1 85 ? 12.087 -22.437 -13.450 1.00 92.00 85 MET A C 1
ATOM 679 O O . MET A 1 85 ? 10.934 -22.867 -13.356 1.00 92.00 85 MET A O 1
ATOM 683 N N . SER A 1 86 ? 13.159 -23.180 -13.191 1.00 92.44 86 SER A N 1
ATOM 684 C CA . SER A 1 86 ? 13.081 -24.554 -12.700 1.00 92.44 86 SER A CA 1
ATOM 685 C C . SER A 1 86 ? 13.236 -24.591 -11.186 1.00 92.44 86 SER A C 1
ATOM 687 O O . SER A 1 86 ? 14.122 -23.938 -10.634 1.00 92.44 86 SER A O 1
ATOM 689 N N . ALA A 1 87 ? 12.397 -25.379 -10.518 1.00 91.62 87 ALA A N 1
ATOM 690 C CA . ALA A 1 87 ? 12.564 -25.704 -9.109 1.00 91.62 87 ALA A CA 1
ATOM 691 C C . ALA A 1 87 ? 13.555 -26.874 -8.972 1.00 91.62 87 ALA A C 1
ATOM 693 O O . ALA A 1 87 ? 13.199 -28.006 -9.309 1.00 91.62 87 ALA A O 1
ATOM 694 N N . PRO A 1 88 ? 14.780 -26.646 -8.460 1.00 89.31 88 PRO A N 1
ATOM 695 C CA . PRO A 1 88 ? 15.835 -27.662 -8.464 1.00 89.31 88 PRO A CA 1
ATOM 696 C C . PRO A 1 88 ? 15.526 -28.884 -7.587 1.00 89.31 88 PRO A C 1
ATOM 698 O O . PRO A 1 88 ? 16.161 -29.918 -7.742 1.00 89.31 88 PRO A O 1
ATOM 701 N N . TRP A 1 89 ? 14.562 -28.786 -6.669 1.00 92.50 89 TRP A N 1
ATOM 702 C CA . TRP A 1 89 ? 14.191 -29.873 -5.756 1.00 92.50 89 TRP A CA 1
ATOM 703 C C . TRP A 1 89 ? 13.150 -30.853 -6.320 1.00 92.50 89 TRP A C 1
ATOM 705 O O . TRP A 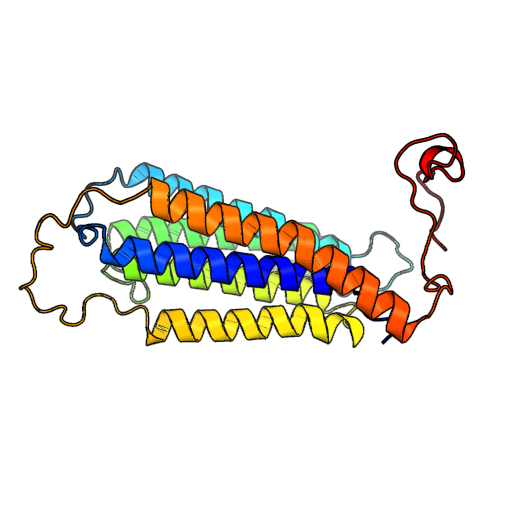1 89 ? 12.966 -31.915 -5.732 1.00 92.50 89 TRP A O 1
ATOM 715 N N . ILE A 1 90 ? 12.453 -30.515 -7.411 1.00 91.06 90 ILE A N 1
ATOM 716 C CA . ILE A 1 90 ? 11.340 -31.321 -7.961 1.00 91.06 90 ILE A CA 1
ATOM 717 C C . ILE A 1 90 ? 11.365 -31.455 -9.488 1.00 91.06 90 ILE A C 1
ATOM 719 O O . ILE A 1 90 ? 10.429 -32.015 -10.042 1.00 91.06 90 ILE A O 1
ATOM 723 N N . ASP A 1 91 ? 12.410 -30.957 -10.159 1.00 90.44 91 ASP A N 1
ATOM 724 C CA . ASP A 1 91 ? 12.584 -31.014 -11.623 1.00 90.44 91 ASP A CA 1
ATOM 725 C C . ASP A 1 91 ? 11.364 -30.500 -12.418 1.00 90.44 91 ASP A C 1
ATOM 727 O O . ASP A 1 91 ? 10.998 -30.999 -13.477 1.00 90.44 91 ASP A O 1
ATOM 731 N N . ILE A 1 92 ? 10.691 -29.484 -11.868 1.00 94.31 92 ILE A N 1
ATOM 732 C CA . ILE A 1 92 ? 9.543 -28.826 -12.496 1.00 94.31 92 ILE A CA 1
ATOM 733 C C . ILE A 1 92 ? 9.984 -27.459 -13.009 1.00 94.31 92 ILE A C 1
ATOM 735 O O . ILE A 1 92 ? 10.439 -26.614 -12.232 1.00 94.31 92 ILE A O 1
ATOM 739 N N . THR A 1 93 ? 9.780 -27.221 -14.303 1.00 95.44 93 THR A N 1
ATOM 740 C CA . THR A 1 93 ? 9.954 -25.916 -14.948 1.00 95.44 93 THR A CA 1
ATOM 741 C C . THR A 1 93 ? 8.596 -25.269 -15.172 1.00 95.44 93 THR A C 1
ATOM 743 O O . THR A 1 93 ? 7.724 -25.844 -15.819 1.00 95.44 93 THR A O 1
ATOM 746 N N . LEU A 1 94 ? 8.414 -24.063 -14.639 1.00 95.06 94 LEU A N 1
ATOM 747 C CA . LEU A 1 94 ? 7.225 -23.243 -14.869 1.00 95.06 94 LEU A CA 1
ATOM 748 C C . LEU A 1 94 ? 7.646 -21.834 -15.272 1.00 95.06 94 LEU A C 1
ATOM 750 O O . LEU A 1 94 ? 8.750 -21.373 -14.966 1.00 95.06 94 LEU A O 1
ATOM 754 N N . SER A 1 95 ? 6.735 -21.117 -15.921 1.00 94.19 95 SER A N 1
ATOM 755 C CA . SER A 1 95 ? 6.914 -19.689 -16.151 1.00 94.19 95 SER A CA 1
ATOM 756 C C . SER A 1 95 ? 6.926 -18.907 -14.835 1.00 94.19 95 SER A C 1
ATOM 758 O O . SER A 1 95 ? 6.322 -19.308 -13.836 1.00 94.19 95 SER A O 1
ATOM 760 N N . ALA A 1 96 ? 7.560 -17.737 -14.835 1.00 92.38 96 ALA A N 1
ATOM 761 C CA . ALA A 1 96 ? 7.556 -16.834 -13.685 1.00 92.38 96 ALA A CA 1
ATOM 762 C C . ALA A 1 96 ? 6.143 -16.457 -13.209 1.00 92.38 96 ALA A C 1
ATOM 764 O O . ALA A 1 96 ? 5.893 -16.369 -12.008 1.00 92.38 96 ALA A O 1
ATOM 765 N N . SER A 1 97 ? 5.205 -16.279 -14.146 1.00 93.12 97 SER A N 1
ATOM 766 C CA . SER A 1 97 ? 3.797 -16.005 -13.839 1.00 93.12 97 SER A CA 1
ATOM 767 C C . SER A 1 97 ? 3.126 -17.195 -13.152 1.00 93.12 97 SER A C 1
ATOM 769 O O . SER A 1 97 ? 2.442 -17.011 -12.145 1.00 93.12 97 SER A O 1
ATOM 771 N N . GLN A 1 98 ? 3.364 -18.419 -13.627 1.00 95.81 98 GLN A N 1
ATOM 772 C CA . GLN A 1 98 ? 2.833 -19.624 -12.987 1.00 95.81 98 GLN A CA 1
ATOM 773 C C . GLN A 1 98 ? 3.389 -19.804 -11.572 1.00 95.81 98 GLN A C 1
ATOM 775 O O . GLN A 1 98 ? 2.613 -20.064 -10.653 1.00 95.81 98 GLN A O 1
ATOM 780 N N . TRP A 1 99 ? 4.696 -19.597 -11.371 1.00 95.81 99 TRP A N 1
ATOM 781 C CA . TRP A 1 99 ? 5.297 -19.606 -10.034 1.00 95.81 99 TRP A CA 1
ATOM 782 C C . TRP A 1 99 ? 4.671 -18.558 -9.117 1.00 95.81 99 TRP A C 1
ATOM 784 O O . TRP A 1 99 ? 4.311 -18.871 -7.983 1.00 95.81 99 TRP A O 1
ATOM 794 N N . PHE A 1 100 ? 4.480 -17.334 -9.611 1.00 94.88 100 PHE A N 1
ATOM 795 C CA . PHE A 1 100 ? 3.813 -16.280 -8.854 1.00 94.88 100 PHE A CA 1
ATOM 796 C C . PHE A 1 100 ? 2.394 -16.687 -8.441 1.00 94.88 100 PHE A C 1
ATOM 798 O O . PHE A 1 100 ? 2.051 -16.572 -7.267 1.00 94.88 100 PHE A O 1
ATOM 805 N N . HIS A 1 101 ? 1.578 -17.199 -9.368 1.00 95.94 101 HIS A N 1
ATOM 806 C CA . HIS A 1 101 ? 0.218 -17.644 -9.057 1.00 95.94 101 HIS A CA 1
ATOM 807 C C . HIS A 1 101 ? 0.203 -18.788 -8.045 1.00 95.94 101 HIS A C 1
ATOM 809 O O . HIS A 1 101 ? -0.601 -18.758 -7.115 1.00 95.94 101 HIS A O 1
ATOM 815 N N . LEU A 1 102 ? 1.110 -19.756 -8.184 1.00 96.12 102 LEU A N 1
ATOM 816 C CA . LEU A 1 102 ? 1.227 -20.884 -7.268 1.00 96.12 102 LEU A CA 1
ATOM 817 C C . LEU A 1 102 ? 1.586 -20.422 -5.850 1.00 96.12 102 LEU A C 1
ATOM 819 O O . LEU A 1 102 ? 0.895 -20.779 -4.895 1.00 96.12 102 LEU A O 1
ATOM 823 N N . PHE A 1 103 ? 2.629 -19.601 -5.703 1.00 95.44 103 PHE A N 1
ATOM 824 C CA . PHE A 1 103 ? 3.047 -19.103 -4.392 1.00 95.44 103 PHE A CA 1
ATOM 825 C C . PHE A 1 103 ? 2.021 -18.159 -3.779 1.00 95.44 103 PHE A C 1
ATOM 827 O O . PHE A 1 103 ? 1.765 -18.235 -2.578 1.00 95.44 103 PHE A O 1
ATOM 834 N N . PHE A 1 104 ? 1.387 -17.310 -4.587 1.00 95.12 104 PHE A N 1
ATOM 835 C CA . PHE A 1 104 ? 0.329 -16.432 -4.105 1.00 95.12 104 PHE A CA 1
ATOM 836 C C . PHE A 1 104 ? -0.887 -17.232 -3.626 1.00 95.12 104 PHE A C 1
ATOM 838 O O . PHE A 1 104 ? -1.444 -16.933 -2.568 1.00 95.12 104 PHE A O 1
ATOM 845 N N . LEU A 1 105 ? -1.283 -18.273 -4.365 1.00 95.62 105 LEU A N 1
ATOM 846 C CA . LEU A 1 105 ? -2.370 -19.166 -3.969 1.00 95.62 105 LEU A CA 1
ATOM 847 C C . LEU A 1 105 ? -2.031 -19.905 -2.670 1.00 95.62 105 LEU A C 1
ATOM 849 O O . LEU A 1 105 ? -2.860 -19.946 -1.763 1.00 95.62 105 LEU A O 1
ATOM 853 N N . ALA A 1 106 ? -0.807 -20.426 -2.548 1.00 96.25 106 ALA A N 1
ATOM 854 C CA . ALA A 1 106 ? -0.342 -21.091 -1.335 1.00 96.25 106 ALA A CA 1
ATOM 855 C C . ALA A 1 106 ? -0.343 -20.137 -0.126 1.00 96.25 106 ALA A C 1
ATOM 857 O O . ALA A 1 106 ? -0.876 -20.478 0.931 1.00 96.25 106 ALA A O 1
ATOM 858 N N . ALA A 1 107 ? 0.180 -18.918 -0.289 1.00 93.62 107 ALA A N 1
ATOM 859 C CA . ALA A 1 107 ? 0.174 -17.892 0.752 1.00 93.62 107 ALA A CA 1
ATOM 860 C C . ALA A 1 107 ? -1.254 -17.487 1.148 1.00 93.62 107 ALA A C 1
ATOM 862 O O . ALA A 1 107 ? -1.559 -17.387 2.336 1.00 93.62 107 ALA A O 1
ATOM 863 N N . SER A 1 108 ? -2.147 -17.320 0.168 1.00 92.62 108 SER A N 1
ATOM 864 C CA . SER A 1 108 ? -3.562 -17.011 0.402 1.00 92.62 108 SER A CA 1
ATOM 865 C C . SER A 1 108 ? -4.257 -18.132 1.169 1.00 92.62 108 SER A C 1
ATOM 867 O O . SER A 1 108 ? -4.975 -17.865 2.128 1.00 92.62 108 SER A O 1
ATOM 869 N N . PHE A 1 109 ? -4.003 -19.390 0.803 1.00 94.25 109 PHE A N 1
ATOM 870 C CA . PHE A 1 109 ? -4.546 -20.546 1.510 1.00 94.25 109 PHE A CA 1
ATOM 871 C C . PHE A 1 109 ? -4.086 -20.583 2.972 1.00 94.25 109 PHE A C 1
ATOM 873 O O . PHE A 1 109 ? -4.915 -20.720 3.871 1.00 94.25 109 PHE A O 1
ATOM 880 N N . VAL A 1 110 ? -2.786 -20.395 3.226 1.00 93.50 110 VAL A N 1
ATOM 881 C CA . VAL A 1 110 ? -2.235 -20.344 4.590 1.00 93.50 110 VAL A CA 1
ATOM 882 C C . VAL A 1 110 ? -2.831 -19.179 5.377 1.00 93.50 110 VAL A C 1
ATOM 884 O O . VAL A 1 110 ? -3.251 -19.367 6.515 1.00 93.50 110 VAL A O 1
ATOM 887 N N . PHE A 1 111 ? -2.932 -17.994 4.776 1.00 89.12 111 PHE A N 1
ATOM 888 C CA . PHE A 1 111 ? -3.542 -16.825 5.406 1.00 89.12 111 PHE A CA 1
ATOM 889 C C . PHE A 1 111 ? -4.994 -17.092 5.827 1.00 89.12 111 PHE A C 1
ATOM 891 O O . PHE A 1 111 ? -5.364 -16.848 6.976 1.00 89.12 111 PHE A O 1
ATOM 898 N N . VAL A 1 112 ? -5.802 -17.664 4.931 1.00 88.88 112 VAL A N 1
ATOM 899 C CA . VAL A 1 112 ? -7.193 -18.036 5.223 1.00 88.88 112 VAL A CA 1
ATOM 900 C C . VAL A 1 112 ? -7.257 -19.106 6.313 1.00 88.88 112 VAL A C 1
ATOM 902 O O . VAL A 1 112 ? -8.054 -18.981 7.241 1.00 88.88 112 VAL A O 1
ATOM 905 N N . ALA A 1 113 ? -6.393 -20.121 6.268 1.00 89.94 113 ALA A N 1
ATOM 906 C CA . ALA A 1 113 ? -6.331 -21.152 7.302 1.00 89.94 113 ALA A CA 1
ATOM 907 C C . ALA A 1 113 ? -5.983 -20.566 8.682 1.00 89.94 113 ALA A C 1
ATOM 909 O O . ALA A 1 113 ? -6.606 -20.934 9.679 1.00 89.94 113 ALA A O 1
ATOM 910 N N . ILE A 1 114 ? -5.044 -19.617 8.739 1.00 88.56 114 ILE A N 1
ATOM 911 C CA . ILE A 1 114 ? -4.673 -18.900 9.966 1.00 88.56 114 ILE A CA 1
ATOM 912 C C . ILE A 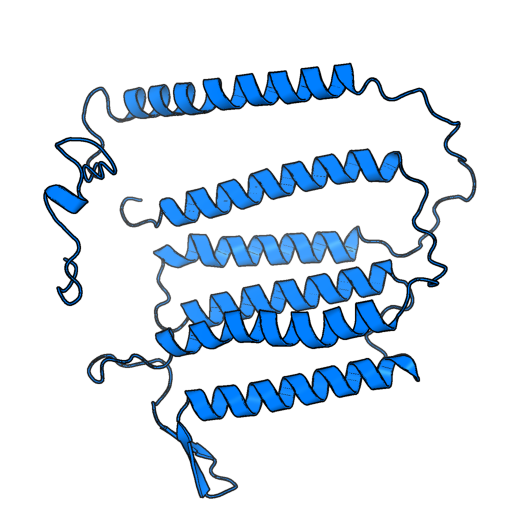1 114 ? -5.853 -18.072 10.486 1.00 88.56 114 ILE A C 1
ATOM 914 O O . ILE A 1 114 ? -6.161 -18.144 11.675 1.00 88.56 114 ILE A O 1
ATOM 918 N N . LEU A 1 115 ? -6.559 -17.336 9.622 1.00 83.44 115 LEU A N 1
ATOM 919 C CA . LEU A 1 115 ? -7.752 -16.580 10.019 1.00 83.44 115 LEU A CA 1
ATOM 920 C C . LEU A 1 115 ? -8.844 -17.497 10.580 1.00 83.44 115 LEU A C 1
ATOM 922 O O . LEU A 1 115 ? -9.389 -17.223 11.649 1.00 83.44 115 LEU A O 1
ATOM 926 N N . LEU A 1 116 ? -9.122 -18.621 9.919 1.00 84.12 116 LEU A N 1
ATOM 927 C CA . LEU A 1 116 ? -10.101 -19.593 10.408 1.00 84.12 116 LEU A CA 1
ATOM 928 C C . LEU A 1 116 ? -9.659 -20.232 11.735 1.00 84.12 116 LEU A C 1
ATOM 930 O O . LEU A 1 116 ? -10.491 -20.451 12.617 1.00 84.12 116 LEU A O 1
ATOM 934 N N . HIS A 1 117 ? -8.359 -20.484 11.914 1.00 86.06 117 HIS A N 1
ATOM 935 C CA . HIS A 1 117 ? -7.800 -20.957 13.182 1.00 86.06 117 HIS A CA 1
ATOM 936 C C . HIS A 1 117 ? -7.951 -19.916 14.302 1.00 86.06 117 HIS A C 1
ATOM 938 O O . HIS A 1 117 ? -8.306 -20.275 15.429 1.00 86.06 117 HIS A O 1
ATOM 944 N N . SER A 1 118 ? -7.758 -18.633 13.977 1.00 82.75 118 SER A N 1
ATOM 945 C CA . SER A 1 118 ? -7.840 -17.511 14.922 1.00 82.75 118 SER A CA 1
ATOM 946 C C . SER A 1 118 ? -9.204 -17.383 15.607 1.00 82.75 118 SER A C 1
ATOM 948 O O . SER A 1 118 ? -9.300 -16.853 16.711 1.00 82.75 118 SER A O 1
ATOM 950 N N . ARG A 1 119 ? -10.260 -17.942 14.996 1.00 75.75 119 ARG A N 1
ATOM 951 C CA . ARG A 1 119 ? -11.609 -17.987 15.581 1.00 75.75 119 ARG A CA 1
ATOM 952 C C . ARG A 1 119 ? -11.715 -18.883 16.805 1.00 75.75 119 ARG A C 1
ATOM 954 O O . ARG A 1 119 ? -12.578 -18.675 17.648 1.00 75.75 119 ARG A O 1
ATOM 961 N N . ARG A 1 120 ? -10.893 -19.931 16.872 1.00 79.94 120 ARG A N 1
ATOM 962 C CA . ARG A 1 120 ? -10.939 -20.920 17.960 1.00 79.94 120 ARG A CA 1
ATOM 963 C C . ARG A 1 120 ? -9.866 -20.673 19.006 1.00 79.94 120 ARG A C 1
ATOM 965 O O . ARG A 1 120 ? -10.010 -21.131 20.137 1.00 79.94 120 ARG A O 1
ATOM 972 N N . ARG A 1 121 ? -8.770 -20.017 18.623 1.00 80.19 121 ARG A N 1
ATOM 973 C CA . ARG A 1 121 ? -7.623 -19.754 19.490 1.00 80.19 121 ARG A CA 1
ATOM 974 C C . ARG A 1 121 ? -7.030 -18.396 19.164 1.00 80.19 121 ARG A C 1
ATOM 976 O O . ARG A 1 121 ? -6.804 -18.087 17.999 1.00 80.19 121 ARG A O 1
ATOM 983 N N . ALA A 1 122 ? -6.727 -17.624 20.202 1.00 79.50 122 ALA A N 1
ATOM 984 C CA . ALA A 1 122 ? -5.982 -16.387 20.042 1.00 79.50 122 ALA A CA 1
ATOM 985 C C . ALA A 1 122 ? -4.619 -16.677 19.397 1.00 79.50 122 ALA A C 1
ATOM 987 O O . ALA A 1 122 ? -3.909 -17.605 19.790 1.00 79.50 122 ALA A O 1
ATOM 988 N N . ILE A 1 123 ? -4.266 -15.875 18.398 1.00 83.69 123 ILE A N 1
ATOM 989 C CA . ILE A 1 123 ? -2.947 -15.898 17.770 1.00 83.69 123 ILE A CA 1
ATOM 990 C C . ILE A 1 123 ? -2.105 -14.826 18.449 1.00 83.69 123 ILE A C 1
ATOM 992 O O . ILE A 1 123 ? -2.589 -13.719 18.657 1.00 83.69 123 ILE A O 1
ATOM 996 N N . ALA A 1 124 ? -0.841 -15.133 18.739 1.00 83.75 124 ALA A N 1
ATOM 997 C CA . ALA A 1 124 ? 0.060 -14.246 19.477 1.00 83.75 124 ALA A CA 1
ATOM 998 C C . ALA A 1 124 ? 0.170 -12.820 18.901 1.00 83.75 124 ALA A C 1
ATOM 1000 O O . ALA A 1 124 ? 0.365 -11.873 19.651 1.00 83.75 124 ALA A O 1
ATOM 1001 N N . VAL A 1 125 ? 0.042 -12.661 17.579 1.00 82.50 125 VAL A N 1
ATOM 1002 C CA . VAL A 1 125 ? 0.174 -11.362 16.899 1.00 82.50 125 VAL A CA 1
ATOM 1003 C C . VAL A 1 125 ? -1.146 -10.588 16.788 1.00 82.50 125 VAL A C 1
ATOM 1005 O O . VAL A 1 125 ? -1.129 -9.406 16.463 1.00 82.50 125 VAL A O 1
ATOM 1008 N N . MET A 1 126 ? -2.294 -11.232 17.023 1.00 83.06 126 MET A N 1
ATOM 1009 C CA . MET A 1 126 ? -3.611 -10.628 16.806 1.00 83.06 126 MET A CA 1
ATOM 1010 C C . MET A 1 126 ? -4.078 -9.904 18.078 1.00 83.06 126 MET A C 1
ATOM 1012 O O . MET A 1 126 ? -4.245 -10.560 19.109 1.00 83.06 126 MET A O 1
ATOM 1016 N N . PRO A 1 127 ? -4.350 -8.588 18.033 1.00 82.44 127 PRO A N 1
ATOM 1017 C CA . PRO A 1 127 ? -4.856 -7.870 19.196 1.00 82.44 127 PRO A CA 1
ATOM 1018 C C . PRO A 1 127 ? -6.220 -8.392 19.665 1.00 82.44 127 PRO A C 1
ATOM 1020 O O . PRO A 1 127 ? -7.048 -8.866 18.876 1.00 82.44 127 PRO A O 1
ATOM 1023 N N . SER A 1 128 ? -6.467 -8.280 20.970 1.00 77.81 128 SER A N 1
ATOM 1024 C CA . SER A 1 128 ? -7.730 -8.687 21.592 1.00 77.81 128 SER A CA 1
ATOM 1025 C C . SER A 1 128 ? -8.883 -7.722 21.295 1.00 77.81 128 SER A C 1
ATOM 1027 O O . SER A 1 128 ? -10.017 -8.179 21.196 1.00 77.81 128 SER A O 1
ATOM 1029 N N . THR A 1 129 ? -8.596 -6.430 21.099 1.00 78.25 129 THR A N 1
ATOM 1030 C CA . THR A 1 129 ? -9.588 -5.367 20.850 1.00 78.25 129 THR A CA 1
ATOM 1031 C C . THR A 1 129 ? -9.920 -5.213 19.364 1.00 78.25 129 THR A C 1
ATOM 1033 O O . THR A 1 129 ? -9.060 -5.438 18.500 1.00 78.25 129 THR A O 1
ATOM 1036 N N . TRP A 1 130 ? -11.138 -4.766 19.029 1.00 78.00 130 TRP A N 1
ATOM 1037 C CA . TRP A 1 130 ? -11.514 -4.513 17.628 1.00 78.00 130 TRP A CA 1
ATOM 1038 C C . TRP A 1 130 ? -10.668 -3.411 16.987 1.00 78.00 130 TRP A C 1
ATOM 1040 O O . TRP A 1 130 ? -10.259 -3.537 15.830 1.00 78.00 130 TRP A O 1
ATOM 1050 N N . VAL A 1 131 ? -10.344 -2.366 17.755 1.00 79.44 131 VAL A N 1
ATOM 1051 C CA . VAL A 1 131 ? -9.462 -1.278 17.309 1.00 79.44 131 VAL A CA 1
ATOM 1052 C C . VAL A 1 131 ? -8.085 -1.823 16.946 1.00 79.44 131 VAL A C 1
ATOM 1054 O O . VAL A 1 131 ? -7.603 -1.564 15.844 1.00 79.44 131 VAL A O 1
ATOM 1057 N N . GLY A 1 132 ? -7.484 -2.642 17.813 1.00 81.81 132 GLY A N 1
ATOM 1058 C CA . GLY A 1 132 ? -6.179 -3.240 17.543 1.00 81.81 132 GLY A CA 1
ATOM 1059 C C . GLY A 1 132 ? -6.195 -4.139 16.304 1.00 81.81 132 GLY A C 1
ATOM 1060 O O . GLY A 1 132 ? -5.293 -4.066 15.470 1.00 81.81 132 GLY A O 1
ATOM 1061 N N . ARG A 1 133 ? -7.249 -4.944 16.117 1.00 81.81 133 ARG A N 1
ATOM 1062 C CA . ARG A 1 133 ? -7.412 -5.772 14.906 1.00 81.81 133 ARG A CA 1
ATOM 1063 C C . ARG A 1 133 ? -7.509 -4.921 13.639 1.00 81.81 133 ARG A C 1
ATOM 1065 O O . ARG A 1 133 ? -6.874 -5.248 12.639 1.00 81.81 133 ARG A O 1
ATOM 1072 N N . GLY A 1 134 ? -8.256 -3.817 13.686 1.00 82.44 134 GLY A N 1
ATOM 1073 C CA . GLY A 1 134 ? -8.348 -2.858 12.583 1.00 82.44 134 GLY A CA 1
ATOM 1074 C C . GLY A 1 134 ? -7.011 -2.179 12.268 1.00 82.44 134 GLY A C 1
ATOM 1075 O O . GLY A 1 134 ? -6.659 -2.022 11.100 1.00 82.44 134 GLY A O 1
ATOM 1076 N N . GLN A 1 135 ? -6.228 -1.838 13.294 1.00 86.31 135 GLN A N 1
ATOM 1077 C CA . GLN A 1 135 ? -4.886 -1.272 13.135 1.00 86.31 135 GLN A CA 1
ATOM 1078 C C . GLN A 1 135 ? -3.915 -2.267 12.497 1.00 86.31 135 GLN A C 1
ATOM 1080 O O . GLN A 1 135 ? -3.210 -1.915 11.553 1.00 86.31 135 GLN A O 1
ATOM 1085 N N . LEU A 1 136 ? -3.909 -3.519 12.965 1.00 87.19 136 LEU A N 1
ATOM 1086 C CA . LEU A 1 136 ? -3.079 -4.572 12.383 1.00 87.19 136 LEU A CA 1
ATOM 1087 C C . LEU A 1 136 ? -3.446 -4.813 10.913 1.00 87.19 136 LEU A C 1
ATOM 1089 O O . LEU A 1 136 ? -2.559 -4.903 10.064 1.00 87.19 136 LEU A O 1
ATOM 1093 N N . LEU A 1 137 ? -4.745 -4.865 10.606 1.00 86.69 137 LEU A N 1
ATOM 1094 C CA . LEU A 1 137 ? -5.247 -4.988 9.239 1.00 86.69 137 LEU A CA 1
ATOM 1095 C C . LEU A 1 137 ? -4.760 -3.833 8.355 1.00 86.69 137 LEU A C 1
ATOM 1097 O O . LEU A 1 137 ? -4.258 -4.068 7.256 1.00 86.69 137 LEU A O 1
ATOM 1101 N N . LEU A 1 138 ? -4.876 -2.595 8.842 1.00 87.88 138 LEU A N 1
ATOM 1102 C CA . LEU A 1 138 ? -4.407 -1.412 8.128 1.00 87.88 138 LEU A CA 1
ATOM 1103 C C . LEU A 1 138 ? -2.900 -1.482 7.855 1.00 87.88 138 LEU A C 1
ATOM 1105 O O . LEU A 1 138 ? -2.488 -1.211 6.730 1.00 87.88 138 LEU A O 1
ATOM 1109 N N . LEU A 1 139 ? -2.087 -1.876 8.841 1.00 91.44 139 LEU A N 1
ATOM 1110 C CA . LEU A 1 139 ? -0.638 -2.027 8.666 1.00 91.44 139 LEU A CA 1
ATOM 1111 C C . LEU A 1 139 ? -0.289 -3.110 7.650 1.00 91.44 139 LEU A C 1
ATOM 1113 O O . LEU A 1 139 ? 0.567 -2.882 6.795 1.00 91.44 139 LEU A O 1
ATOM 1117 N N . ALA A 1 140 ? -0.958 -4.262 7.716 1.00 89.38 140 ALA A N 1
ATOM 1118 C CA . ALA A 1 140 ? -0.739 -5.358 6.780 1.00 89.38 140 ALA A CA 1
ATOM 1119 C C . ALA A 1 140 ? -1.041 -4.921 5.339 1.00 89.38 140 ALA A C 1
ATOM 1121 O O . ALA A 1 140 ? -0.231 -5.143 4.437 1.00 89.38 140 ALA A O 1
ATOM 1122 N N . ILE A 1 141 ? -2.172 -4.239 5.129 1.00 89.88 141 ILE A N 1
ATOM 1123 C CA . ILE A 1 141 ? -2.548 -3.683 3.827 1.00 89.88 141 ILE A CA 1
ATOM 1124 C C . ILE A 1 141 ? -1.518 -2.641 3.377 1.00 89.88 141 ILE A C 1
ATOM 1126 O O . ILE A 1 141 ? -0.949 -2.776 2.294 1.00 89.88 141 ILE A O 1
ATOM 1130 N N . LEU A 1 142 ? -1.252 -1.632 4.213 1.00 92.50 142 LEU A N 1
ATOM 1131 C CA . LEU A 1 142 ? -0.342 -0.525 3.919 1.00 92.50 142 LEU A CA 1
ATOM 1132 C C . LEU A 1 142 ? 1.021 -1.035 3.454 1.00 92.50 142 LEU A C 1
ATOM 1134 O O . LEU A 1 142 ? 1.480 -0.670 2.373 1.00 92.50 142 LEU A O 1
ATOM 1138 N N . TRP A 1 143 ? 1.652 -1.908 4.237 1.00 94.38 143 TRP A N 1
ATOM 1139 C CA . TRP A 1 143 ? 2.989 -2.394 3.918 1.00 94.38 143 TRP A CA 1
ATOM 1140 C C . TRP A 1 143 ? 3.005 -3.350 2.735 1.00 94.38 143 TRP A C 1
ATOM 1142 O O . TRP A 1 143 ? 3.947 -3.292 1.946 1.00 94.38 143 TRP A O 1
ATOM 1152 N N . THR A 1 144 ? 1.958 -4.152 2.528 1.00 92.00 144 THR A N 1
ATOM 1153 C CA . THR A 1 144 ? 1.877 -4.972 1.311 1.00 92.00 144 THR A CA 1
ATOM 1154 C C . THR A 1 144 ? 1.803 -4.097 0.062 1.00 92.00 144 THR A C 1
ATOM 1156 O O . THR A 1 144 ? 2.483 -4.379 -0.923 1.00 92.00 144 THR A O 1
ATOM 1159 N N . PHE A 1 145 ? 1.042 -3.001 0.101 1.00 91.50 145 PHE A N 1
ATOM 1160 C CA . PHE A 1 145 ? 0.977 -2.050 -1.008 1.00 91.50 145 PHE A CA 1
ATOM 1161 C C . PHE A 1 145 ? 2.290 -1.302 -1.226 1.00 91.50 145 PHE A C 1
ATOM 1163 O O . PHE A 1 145 ? 2.733 -1.183 -2.364 1.00 91.50 145 PHE A O 1
ATOM 1170 N N . VAL A 1 146 ? 2.932 -0.828 -0.159 1.00 93.50 146 VAL A N 1
ATOM 1171 C CA . VAL A 1 146 ? 4.208 -0.100 -0.250 1.00 93.50 146 VAL A CA 1
ATOM 1172 C C . VAL A 1 146 ? 5.303 -1.006 -0.809 1.00 93.50 146 VAL A C 1
ATOM 1174 O O . VAL A 1 146 ? 5.970 -0.635 -1.773 1.00 93.50 146 VAL A O 1
ATOM 1177 N N . ILE A 1 147 ? 5.449 -2.216 -0.262 1.00 94.25 147 ILE A N 1
ATOM 1178 C CA . ILE A 1 147 ? 6.434 -3.200 -0.728 1.00 94.25 147 ILE A CA 1
ATOM 1179 C C . ILE A 1 147 ? 6.095 -3.661 -2.144 1.00 94.25 147 ILE A C 1
ATOM 1181 O O . ILE A 1 147 ? 6.984 -3.754 -2.985 1.00 94.25 147 ILE A O 1
ATOM 1185 N N . GLY A 1 148 ? 4.819 -3.914 -2.435 1.00 92.12 148 GLY A N 1
ATOM 1186 C CA . GLY A 1 148 ? 4.356 -4.307 -3.761 1.00 92.12 148 GLY A CA 1
ATOM 1187 C C . GLY A 1 148 ? 4.660 -3.256 -4.823 1.00 92.12 148 GLY A C 1
ATOM 1188 O O . GLY A 1 148 ? 5.238 -3.582 -5.860 1.00 92.12 148 GLY A O 1
ATOM 1189 N N . ASN A 1 149 ? 4.334 -1.992 -4.550 1.00 90.50 149 ASN A N 1
ATOM 1190 C CA . ASN A 1 149 ? 4.585 -0.885 -5.468 1.00 90.50 149 ASN A CA 1
ATOM 1191 C C . ASN A 1 149 ? 6.086 -0.629 -5.648 1.00 90.50 149 ASN A C 1
ATOM 1193 O O . ASN A 1 149 ? 6.564 -0.493 -6.774 1.00 90.50 149 ASN A O 1
ATOM 1197 N N . PHE A 1 150 ? 6.853 -0.658 -4.556 1.00 91.38 150 PHE A N 1
ATOM 1198 C CA . PHE A 1 150 ? 8.306 -0.536 -4.622 1.00 91.38 150 PHE A CA 1
ATOM 1199 C C . PHE A 1 150 ? 8.941 -1.702 -5.395 1.00 91.38 150 PHE A C 1
ATOM 1201 O O . PHE A 1 150 ? 9.798 -1.492 -6.251 1.00 91.38 150 PHE A O 1
ATOM 1208 N N . GLY A 1 151 ? 8.471 -2.930 -5.165 1.00 91.69 151 GLY A N 1
ATOM 1209 C CA . GLY A 1 151 ? 8.903 -4.129 -5.884 1.00 91.69 151 GLY A CA 1
ATOM 1210 C C . GLY A 1 151 ? 8.607 -4.053 -7.381 1.00 91.69 151 GLY A C 1
ATOM 1211 O O . GLY A 1 151 ? 9.439 -4.459 -8.193 1.00 91.69 151 GLY A O 1
ATOM 1212 N N . ARG A 1 152 ? 7.471 -3.462 -7.771 1.00 89.88 152 ARG A N 1
ATOM 1213 C CA . ARG A 1 152 ? 7.180 -3.131 -9.173 1.00 89.88 152 ARG A CA 1
ATOM 1214 C C . ARG A 1 152 ? 8.186 -2.139 -9.746 1.00 89.88 152 ARG A C 1
ATOM 1216 O O . ARG A 1 152 ? 8.578 -2.246 -10.903 1.00 89.88 152 ARG A O 1
ATOM 1223 N N . ALA A 1 153 ? 8.566 -1.144 -8.952 1.00 88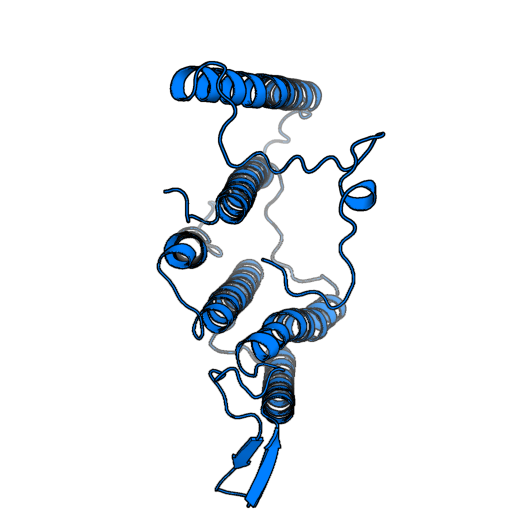.62 153 ALA A N 1
ATOM 1224 C CA . ALA A 1 153 ? 9.439 -0.066 -9.382 1.00 88.62 153 ALA A CA 1
ATOM 1225 C C . ALA A 1 153 ? 10.903 -0.479 -9.553 1.00 88.62 153 ALA A C 1
ATOM 1227 O O . ALA A 1 153 ? 11.624 0.141 -10.338 1.00 88.62 153 ALA A O 1
ATOM 1228 N N . LEU A 1 154 ? 11.325 -1.503 -8.813 1.00 89.31 154 LEU A N 1
ATOM 1229 C CA . LEU A 1 154 ? 12.722 -1.868 -8.619 1.00 89.31 154 LEU A CA 1
ATOM 1230 C C . LEU A 1 154 ? 13.510 -2.163 -9.915 1.00 89.31 154 LEU A C 1
ATOM 1232 O O . LEU A 1 154 ? 14.603 -1.613 -10.049 1.00 89.31 154 LEU A O 1
ATOM 1236 N N . PRO A 1 155 ? 13.001 -2.939 -10.897 1.00 86.56 155 PRO A N 1
ATOM 1237 C CA . PRO A 1 155 ? 13.751 -3.263 -12.121 1.00 86.56 155 PRO A CA 1
ATOM 1238 C C . PRO A 1 155 ? 14.136 -2.050 -12.973 1.00 86.56 155 PRO A C 1
ATOM 1240 O O . PRO A 1 155 ? 15.146 -2.072 -13.667 1.00 86.56 155 PRO A O 1
ATOM 1243 N N . GLY A 1 156 ? 13.316 -0.997 -12.928 1.00 82.50 156 GLY A N 1
ATOM 1244 C CA . GLY A 1 156 ? 13.490 0.241 -13.689 1.00 82.50 156 GLY A CA 1
ATOM 1245 C C . GLY A 1 156 ? 13.689 1.457 -12.788 1.00 82.50 156 GLY A C 1
ATOM 1246 O O . GLY A 1 156 ? 13.292 2.570 -13.155 1.00 82.50 156 GLY A O 1
ATOM 1247 N N . PHE A 1 157 ? 14.215 1.252 -11.577 1.00 86.44 157 PHE A N 1
ATOM 1248 C CA . PHE A 1 157 ? 14.313 2.316 -10.588 1.00 86.44 157 PHE A CA 1
ATOM 1249 C C . PHE A 1 157 ? 15.288 3.402 -11.054 1.00 86.44 157 PHE A C 1
ATOM 1251 O O . PHE A 1 157 ? 16.417 3.130 -11.453 1.00 86.44 157 PHE A O 1
ATOM 1258 N N . ASN A 1 158 ? 14.853 4.659 -10.997 1.00 84.75 158 ASN A N 1
ATOM 1259 C CA . ASN A 1 158 ? 15.661 5.813 -11.378 1.00 84.75 158 ASN A CA 1
ATOM 1260 C C . ASN A 1 158 ? 15.386 6.996 -10.442 1.00 84.75 158 ASN A C 1
ATOM 1262 O O . ASN A 1 158 ? 14.402 7.005 -9.701 1.00 84.75 158 ASN A O 1
ATOM 1266 N N . ALA A 1 159 ? 16.237 8.024 -10.499 1.00 83.31 159 ALA A N 1
ATOM 1267 C CA . ALA A 1 159 ? 16.138 9.195 -9.625 1.00 83.31 159 ALA A CA 1
ATOM 1268 C C . ALA A 1 159 ? 14.788 9.937 -9.728 1.00 83.31 159 ALA A C 1
ATOM 1270 O O . ALA A 1 159 ? 14.356 10.559 -8.760 1.00 83.31 159 ALA A O 1
ATOM 1271 N N . GLY A 1 160 ? 14.091 9.853 -10.868 1.00 76.88 160 GLY A N 1
ATOM 1272 C CA . GLY A 1 160 ? 12.755 10.430 -11.035 1.00 76.88 160 GLY A CA 1
ATOM 1273 C C . GLY A 1 160 ? 11.680 9.722 -10.205 1.00 76.88 160 GLY A C 1
ATOM 1274 O O . GLY A 1 160 ? 10.723 10.362 -9.779 1.00 76.88 160 GLY A O 1
ATOM 1275 N N . ARG A 1 161 ? 11.859 8.426 -9.922 1.00 82.00 161 ARG A N 1
ATOM 1276 C CA . ARG A 1 161 ? 10.955 7.632 -9.073 1.00 82.00 161 ARG A CA 1
ATOM 1277 C C . ARG A 1 161 ? 11.255 7.772 -7.586 1.00 82.00 161 ARG A C 1
ATOM 1279 O O . ARG A 1 161 ? 10.401 7.447 -6.770 1.00 82.00 161 ARG A O 1
ATOM 1286 N N . LEU A 1 162 ? 12.429 8.292 -7.219 1.00 83.88 162 LEU A N 1
ATOM 1287 C CA . LEU A 1 162 ? 12.789 8.509 -5.817 1.00 83.88 162 LEU A CA 1
ATOM 1288 C C . LEU A 1 162 ? 11.800 9.446 -5.121 1.00 83.88 162 LEU A C 1
ATOM 1290 O O . LEU A 1 162 ? 11.440 9.205 -3.975 1.00 83.88 162 LEU A O 1
ATOM 1294 N N . LEU A 1 163 ? 11.329 10.481 -5.824 1.00 78.94 163 LEU A N 1
ATOM 1295 C CA . LEU A 1 163 ? 10.329 11.388 -5.276 1.00 78.94 163 LEU A CA 1
ATOM 1296 C C . LEU A 1 163 ? 9.031 10.633 -4.977 1.00 78.94 163 LEU A C 1
ATOM 1298 O O . LEU A 1 163 ? 8.528 10.694 -3.864 1.00 78.94 163 LEU A O 1
ATOM 1302 N N . THR A 1 164 ? 8.517 9.878 -5.946 1.00 80.50 164 THR A N 1
ATOM 1303 C CA . THR A 1 164 ? 7.207 9.239 -5.824 1.00 80.50 164 THR A CA 1
ATOM 1304 C C . THR A 1 164 ? 7.225 8.044 -4.876 1.00 80.50 164 THR A C 1
ATOM 1306 O O . THR A 1 164 ? 6.399 7.971 -3.970 1.00 80.50 164 THR A O 1
ATOM 1309 N N . GLU A 1 165 ? 8.166 7.118 -5.054 1.00 87.25 165 GLU A N 1
ATOM 1310 C CA . GLU A 1 165 ? 8.276 5.911 -4.228 1.00 87.25 165 GLU A CA 1
ATOM 1311 C C . GLU A 1 165 ? 8.790 6.255 -2.823 1.00 87.25 165 GLU A C 1
ATOM 1313 O O . GLU A 1 165 ? 8.303 5.717 -1.830 1.00 87.25 165 GLU A O 1
ATOM 1318 N N . GLY A 1 166 ? 9.724 7.208 -2.721 1.00 87.50 166 GLY A N 1
ATOM 1319 C CA . GLY A 1 166 ? 10.257 7.675 -1.443 1.00 87.50 166 GLY A CA 1
ATOM 1320 C C . GLY A 1 166 ? 9.207 8.393 -0.599 1.00 87.50 166 GLY A C 1
ATOM 1321 O O . GLY A 1 166 ? 9.100 8.107 0.590 1.00 87.50 166 GLY A O 1
ATOM 1322 N N . ILE A 1 167 ? 8.379 9.264 -1.191 1.00 86.56 167 ILE A N 1
ATOM 1323 C CA . ILE A 1 167 ? 7.279 9.918 -0.461 1.00 86.56 167 ILE A CA 1
ATOM 1324 C C . ILE A 1 167 ? 6.241 8.893 0.004 1.00 86.56 167 ILE A C 1
ATOM 1326 O O . ILE A 1 167 ? 5.801 8.966 1.151 1.00 86.56 167 ILE A O 1
ATOM 1330 N N . ILE A 1 168 ? 5.867 7.922 -0.839 1.00 89.06 168 ILE A N 1
ATOM 1331 C CA . ILE A 1 168 ? 4.958 6.833 -0.437 1.00 89.06 168 ILE A CA 1
ATOM 1332 C C . ILE A 1 168 ? 5.530 6.091 0.777 1.00 89.06 168 ILE A C 1
ATOM 1334 O O . ILE A 1 168 ? 4.817 5.872 1.757 1.00 89.06 168 ILE A O 1
ATOM 1338 N N . PHE A 1 169 ? 6.820 5.758 0.740 1.00 92.38 169 PHE A N 1
ATOM 1339 C CA . PHE A 1 169 ? 7.497 5.062 1.829 1.00 92.38 169 PHE A CA 1
ATOM 1340 C C . PHE A 1 169 ? 7.538 5.894 3.122 1.00 92.38 169 PHE A C 1
ATOM 1342 O O . PHE A 1 169 ? 7.190 5.395 4.191 1.00 92.38 169 PHE A O 1
ATOM 1349 N N . LEU A 1 170 ? 7.902 7.178 3.039 1.00 91.31 170 LEU A N 1
ATOM 1350 C CA . LEU A 1 170 ? 7.922 8.087 4.192 1.00 91.31 170 LEU A CA 1
ATOM 1351 C C . LEU A 1 170 ? 6.524 8.286 4.792 1.00 91.31 170 LEU A C 1
ATOM 1353 O O . LEU A 1 170 ? 6.375 8.266 6.013 1.00 91.31 170 LEU A O 1
ATOM 1357 N N . ASN A 1 171 ? 5.493 8.417 3.954 1.00 89.56 171 ASN A N 1
ATOM 1358 C CA . ASN A 1 171 ? 4.107 8.491 4.412 1.00 89.56 171 ASN A CA 1
ATOM 1359 C C . ASN A 1 171 ? 3.682 7.203 5.122 1.00 89.56 171 ASN A C 1
ATOM 1361 O O . ASN A 1 171 ? 3.007 7.270 6.146 1.00 89.56 171 ASN A O 1
ATOM 1365 N N . ALA A 1 172 ? 4.101 6.037 4.625 1.00 92.88 172 ALA A N 1
ATOM 1366 C CA . ALA A 1 172 ? 3.822 4.763 5.277 1.00 92.88 172 ALA A CA 1
ATOM 1367 C C . ALA A 1 172 ? 4.511 4.641 6.645 1.00 92.88 172 ALA A C 1
ATOM 1369 O O . ALA A 1 172 ? 3.893 4.166 7.601 1.00 92.88 172 ALA A O 1
ATOM 1370 N N . LEU A 1 173 ? 5.754 5.122 6.769 1.00 94.50 173 LEU A N 1
ATOM 1371 C CA . LEU A 1 173 ? 6.457 5.209 8.053 1.00 94.50 173 LEU A CA 1
ATOM 1372 C C . LEU A 1 173 ? 5.735 6.144 9.028 1.00 94.50 173 LEU A C 1
ATOM 1374 O O . LEU A 1 173 ? 5.485 5.756 10.167 1.00 94.50 173 LEU A O 1
ATOM 1378 N N . ALA A 1 174 ? 5.357 7.343 8.579 1.00 90.62 174 ALA A N 1
ATOM 1379 C CA . ALA A 1 174 ? 4.635 8.309 9.402 1.00 90.62 174 ALA A CA 1
ATOM 1380 C C . ALA A 1 174 ? 3.271 7.764 9.851 1.00 90.62 174 ALA A C 1
ATOM 1382 O O . ALA A 1 174 ? 2.930 7.859 11.028 1.00 90.62 174 ALA A O 1
ATOM 1383 N N . ALA A 1 175 ? 2.520 7.134 8.943 1.00 89.44 175 ALA A N 1
ATOM 1384 C CA . ALA A 1 175 ? 1.252 6.483 9.259 1.00 89.44 175 ALA A CA 1
ATOM 1385 C C . ALA A 1 175 ? 1.438 5.330 10.254 1.00 89.44 175 ALA A C 1
ATOM 1387 O O . ALA A 1 175 ? 0.666 5.220 11.201 1.00 89.44 175 ALA A O 1
ATOM 1388 N N . THR A 1 176 ? 2.483 4.514 10.087 1.00 92.56 176 THR A N 1
ATOM 1389 C CA . THR A 1 176 ? 2.819 3.424 11.018 1.00 92.56 176 THR A CA 1
ATOM 1390 C C . THR A 1 176 ? 3.141 3.968 12.407 1.00 92.56 176 THR A C 1
ATOM 1392 O O . THR A 1 176 ? 2.571 3.502 13.390 1.00 92.56 176 THR A O 1
ATOM 1395 N N . ALA A 1 177 ? 4.004 4.985 12.495 1.00 90.25 177 ALA A N 1
ATOM 1396 C CA . ALA A 1 177 ? 4.345 5.632 13.757 1.00 90.25 177 ALA A CA 1
ATOM 1397 C C . ALA A 1 177 ? 3.104 6.243 14.418 1.00 90.25 177 ALA A C 1
ATOM 1399 O O . ALA A 1 177 ? 2.864 6.017 15.600 1.00 90.25 177 ALA A O 1
ATOM 1400 N N . PHE A 1 178 ? 2.273 6.953 13.651 1.00 86.19 178 PHE A N 1
ATOM 1401 C CA . PHE A 1 178 ? 1.055 7.557 14.176 1.00 86.19 178 PHE A CA 1
ATOM 1402 C C . PHE A 1 178 ? 0.088 6.505 14.724 1.00 86.19 178 PHE A C 1
ATOM 1404 O O . PHE A 1 178 ? -0.422 6.643 15.835 1.00 86.19 178 PHE A O 1
ATOM 1411 N N . LEU A 1 179 ? -0.124 5.429 13.967 1.00 86.88 179 LEU A N 1
ATOM 1412 C CA . LEU A 1 179 ? -1.036 4.355 14.336 1.00 86.88 179 LEU A CA 1
ATOM 1413 C C . LEU A 1 179 ? -0.562 3.588 15.574 1.00 86.88 179 LEU A C 1
ATOM 1415 O O . LEU A 1 179 ? -1.379 3.280 16.432 1.00 86.88 179 LEU A O 1
ATOM 1419 N N . LEU A 1 180 ? 0.735 3.293 15.679 1.00 85.06 180 LEU A N 1
ATOM 1420 C CA . LEU A 1 180 ? 1.287 2.513 16.791 1.00 85.06 180 LEU A CA 1
ATOM 1421 C C . LEU A 1 180 ? 1.494 3.340 18.067 1.00 85.06 180 LEU A C 1
ATOM 1423 O O . LEU A 1 180 ? 1.390 2.790 19.158 1.00 85.06 180 LEU A O 1
ATOM 1427 N N . VAL A 1 181 ? 1.792 4.639 17.949 1.00 83.38 181 VAL A N 1
ATOM 1428 C CA . VAL A 1 181 ? 2.065 5.514 19.106 1.00 83.38 181 VAL A CA 1
ATOM 1429 C C . VAL A 1 181 ? 0.794 6.178 19.634 1.00 83.38 181 VAL A C 1
ATOM 1431 O O . VAL A 1 181 ? 0.622 6.282 20.844 1.00 83.38 181 VAL A O 1
ATOM 1434 N N . TYR A 1 182 ? -0.095 6.630 18.745 1.00 74.94 182 TYR A N 1
ATOM 1435 C CA . TYR A 1 182 ? -1.297 7.386 19.124 1.00 74.94 182 TYR A CA 1
ATOM 1436 C C . TYR A 1 182 ? -2.595 6.602 18.941 1.00 74.94 182 TYR A C 1
ATOM 1438 O O . TYR A 1 182 ? -3.648 7.033 19.409 1.00 74.94 182 TYR A O 1
ATOM 1446 N N . GLY A 1 183 ? -2.548 5.452 18.269 1.00 65.25 183 GLY A N 1
ATOM 1447 C CA . GLY A 1 183 ? -3.673 4.535 18.179 1.00 65.25 183 GLY A CA 1
ATOM 1448 C C . GLY A 1 183 ? -3.767 3.663 19.426 1.00 65.25 183 GLY A C 1
ATOM 1449 O O . GLY A 1 183 ? -3.641 2.448 19.335 1.00 65.25 183 GLY A O 1
ATOM 1450 N N . THR A 1 184 ? -3.956 4.253 20.601 1.00 60.72 184 THR A N 1
ATOM 1451 C CA . THR A 1 184 ? -4.002 3.493 21.853 1.00 60.72 184 THR A CA 1
ATOM 1452 C C . THR A 1 184 ? -5.275 2.642 21.926 1.00 60.72 184 THR A C 1
ATOM 1454 O O . THR A 1 184 ? -6.379 3.196 21.911 1.00 60.72 184 THR A O 1
ATOM 1457 N N . PRO A 1 185 ? -5.174 1.309 22.062 1.00 58.03 185 PRO A N 1
ATOM 1458 C CA . PRO A 1 185 ? -6.297 0.479 22.456 1.00 58.03 185 PRO A CA 1
ATOM 1459 C C . PRO A 1 185 ? -6.417 0.544 23.985 1.00 58.03 185 PRO A C 1
ATOM 1461 O O . PRO A 1 185 ? -5.621 -0.057 24.698 1.00 58.03 185 PRO A O 1
ATOM 1464 N N . GLY A 1 186 ? -7.402 1.286 24.494 1.00 54.91 186 GLY A N 1
ATOM 1465 C CA . GLY A 1 186 ? -7.924 1.073 25.851 1.00 54.91 186 GLY A CA 1
ATOM 1466 C C . GLY A 1 186 ? -7.069 1.526 27.043 1.00 54.91 186 GLY A C 1
ATOM 1467 O O . GLY A 1 186 ? -7.241 0.973 28.122 1.00 54.91 186 GLY A O 1
ATOM 1468 N N . GLY A 1 187 ? -6.185 2.515 26.897 1.00 43.59 187 GLY A N 1
ATOM 1469 C CA . GLY A 1 187 ? -5.548 3.159 28.054 1.00 43.59 187 GLY A CA 1
ATOM 1470 C C . GLY A 1 187 ? -6.421 4.285 28.608 1.00 43.59 187 GLY A C 1
ATOM 1471 O O . GLY A 1 187 ? -6.491 5.337 27.979 1.00 43.59 187 GLY A O 1
ATOM 1472 N N . ASP A 1 188 ? -7.092 4.037 29.735 1.00 45.06 188 ASP A N 1
ATOM 1473 C CA . ASP A 1 188 ? -7.663 5.020 30.669 1.00 45.06 188 ASP A CA 1
ATOM 1474 C C . ASP A 1 188 ? -8.237 6.300 30.038 1.00 45.06 188 ASP A C 1
ATOM 1476 O O . ASP A 1 188 ? -7.728 7.403 30.238 1.00 45.06 188 ASP A O 1
ATOM 1480 N N . VAL A 1 189 ? -9.357 6.185 29.321 1.00 47.12 189 VAL A N 1
ATOM 1481 C CA . VAL A 1 189 ? -10.292 7.316 29.311 1.00 47.12 189 VAL A CA 1
ATOM 1482 C C . VAL A 1 189 ? -11.000 7.246 30.663 1.00 47.12 189 VAL A C 1
ATOM 1484 O O . VAL A 1 189 ? -11.679 6.242 30.902 1.00 47.12 189 VAL A O 1
ATOM 1487 N N . PRO A 1 190 ? -10.838 8.234 31.567 1.00 43.31 190 PRO A N 1
ATOM 1488 C CA . PRO A 1 190 ? -11.569 8.247 32.823 1.00 43.31 190 PRO A CA 1
ATOM 1489 C C . PRO A 1 190 ? -13.047 8.050 32.511 1.00 43.31 190 PRO A C 1
ATOM 1491 O O . PRO A 1 190 ? -13.600 8.736 31.647 1.00 43.31 190 PRO A O 1
ATOM 1494 N N . ALA A 1 191 ? -13.664 7.081 33.179 1.00 46.78 191 ALA A N 1
ATOM 1495 C CA . ALA A 1 191 ? -15.079 6.779 33.064 1.00 46.78 191 ALA A CA 1
ATOM 1496 C C . ALA A 1 191 ? -15.920 7.904 33.688 1.00 46.78 191 ALA A C 1
ATOM 1498 O O . ALA A 1 191 ? -16.639 7.665 34.641 1.00 46.78 191 ALA A O 1
ATOM 1499 N N . GLU A 1 192 ? -15.806 9.139 33.202 1.00 47.53 192 GLU A N 1
ATOM 1500 C CA . GLU A 1 192 ? -16.651 10.254 33.623 1.00 47.53 192 GLU A CA 1
ATOM 1501 C C . GLU A 1 192 ? -16.482 11.458 32.694 1.00 47.53 192 GLU A C 1
ATOM 1503 O O . GLU A 1 192 ? -15.893 12.489 32.997 1.00 47.53 192 GLU A O 1
ATOM 1508 N N . THR A 1 193 ? -17.042 11.339 31.500 1.00 45.81 193 THR A N 1
ATOM 1509 C CA . THR A 1 193 ? -17.827 12.441 30.947 1.00 45.81 193 THR A CA 1
ATOM 1510 C C . THR A 1 193 ? -18.810 11.798 29.993 1.00 45.81 193 THR A C 1
ATOM 1512 O O . THR A 1 193 ? -18.489 11.507 28.842 1.00 45.81 193 THR A O 1
ATOM 1515 N N . GLN A 1 194 ? -20.024 11.518 30.479 1.00 45.44 194 GLN A N 1
ATOM 1516 C CA . GLN A 1 194 ? -21.145 11.441 29.550 1.00 45.44 194 GLN A CA 1
ATOM 1517 C C . GLN A 1 194 ? -21.055 12.722 28.717 1.00 45.44 194 GLN A C 1
ATOM 1519 O O . GLN A 1 194 ? -20.969 13.799 29.318 1.00 45.44 194 GLN A O 1
ATOM 1524 N N . PRO A 1 195 ? -21.003 12.655 27.376 1.00 49.72 195 PRO A N 1
ATOM 1525 C CA . PRO A 1 195 ? -21.250 13.845 26.601 1.00 49.72 195 PRO A CA 1
ATOM 1526 C C . PRO A 1 195 ? -22.661 14.250 27.005 1.00 49.72 195 PRO A C 1
ATOM 1528 O O . PRO A 1 195 ? -23.636 13.602 26.619 1.00 49.72 195 PRO A O 1
ATOM 1531 N N . GLU A 1 196 ? -22.763 15.279 27.848 1.00 47.25 196 GLU A N 1
ATOM 1532 C CA . GLU A 1 196 ? -23.965 16.085 27.964 1.00 47.25 196 GLU A CA 1
ATOM 1533 C C . GLU A 1 196 ? -24.467 16.247 26.535 1.00 47.25 196 GLU A C 1
ATOM 1535 O O . GLU A 1 196 ? -23.657 16.511 25.646 1.00 47.25 196 GLU A O 1
ATOM 1540 N N . MET A 1 197 ? -25.738 15.931 26.293 1.00 47.75 197 MET A N 1
ATOM 1541 C CA . MET A 1 197 ? -26.350 15.872 24.970 1.00 47.75 197 MET A CA 1
ATOM 1542 C C . MET A 1 197 ? -26.146 17.232 24.273 1.00 47.75 197 MET A C 1
ATOM 1544 O O . MET A 1 197 ? -26.955 18.149 24.387 1.00 47.75 197 MET A O 1
ATOM 1548 N N . GLN A 1 198 ? -24.986 17.404 23.635 1.00 49.28 198 GLN A N 1
ATOM 1549 C CA . GLN A 1 198 ? -24.435 18.711 23.309 1.00 49.28 198 GLN A CA 1
ATOM 1550 C C . GLN A 1 198 ? -25.088 19.157 22.018 1.00 49.28 198 GLN A C 1
ATOM 1552 O O . GLN A 1 198 ? -24.718 18.690 20.946 1.00 49.28 198 GLN A O 1
ATOM 1557 N N . THR A 1 199 ? -26.063 20.052 22.186 1.00 56.09 199 THR A N 1
ATOM 1558 C CA . THR A 1 199 ? -26.632 21.038 21.254 1.00 56.09 199 THR A CA 1
ATOM 1559 C C . THR A 1 199 ? -26.799 20.608 19.790 1.00 56.09 199 THR A C 1
ATOM 1561 O O . THR A 1 199 ? -25.817 20.246 19.140 1.00 56.09 199 THR A O 1
ATOM 1564 N N . PRO A 1 200 ? -27.999 20.765 19.192 1.00 55.59 200 PRO A N 1
ATOM 1565 C CA . PRO A 1 200 ? -28.222 20.440 17.787 1.00 55.59 200 PRO A CA 1
ATOM 1566 C C . PRO A 1 200 ? -27.148 21.106 16.928 1.00 55.59 200 PRO A C 1
ATOM 1568 O O . PRO A 1 200 ? -26.964 22.325 16.956 1.00 55.59 200 PRO A O 1
ATOM 1571 N N . VAL A 1 201 ? -26.389 20.272 16.215 1.00 59.28 201 VAL A N 1
ATOM 1572 C CA . VAL A 1 201 ? -25.277 20.702 15.375 1.00 59.28 201 VAL A CA 1
ATOM 1573 C C . VAL A 1 201 ? -25.780 21.843 14.501 1.00 59.28 201 VAL A C 1
ATOM 1575 O O . VAL A 1 201 ? -26.753 21.679 13.764 1.00 59.28 201 VAL A O 1
ATOM 1578 N N . ALA A 1 202 ? -25.110 22.998 14.551 1.00 70.38 202 ALA A N 1
ATOM 1579 C CA . ALA A 1 202 ? -25.304 24.062 13.574 1.00 70.38 202 ALA A CA 1
ATOM 1580 C C . ALA A 1 202 ? -24.731 23.589 12.229 1.00 70.38 202 ALA A C 1
ATOM 1582 O O . ALA A 1 202 ? -23.731 24.109 11.735 1.00 70.38 202 ALA A O 1
ATOM 1583 N N . TRP A 1 203 ? -25.337 22.550 11.657 1.00 68.19 203 TRP A N 1
ATOM 1584 C CA . TRP A 1 203 ? -24.951 21.922 10.405 1.00 68.19 203 TRP A CA 1
ATOM 1585 C C . TRP A 1 203 ? -24.936 22.977 9.310 1.00 68.19 203 TRP A C 1
ATOM 1587 O O . TRP A 1 203 ? -24.008 22.990 8.523 1.00 68.19 203 TRP A O 1
ATOM 1597 N N . ARG A 1 204 ? -25.853 23.957 9.366 1.00 71.75 204 ARG A N 1
ATOM 1598 C CA . ARG A 1 204 ? -25.820 25.167 8.537 1.00 71.75 204 ARG A CA 1
ATOM 1599 C C . ARG A 1 204 ? -24.501 25.922 8.665 1.00 71.75 204 ARG A C 1
ATOM 1601 O O . ARG A 1 204 ? -23.907 26.223 7.643 1.00 71.75 204 ARG A O 1
ATOM 1608 N N . LYS A 1 205 ? -24.006 26.199 9.876 1.00 79.19 205 LYS A N 1
ATOM 1609 C CA . LYS A 1 205 ? -22.731 26.914 10.078 1.00 79.19 205 LYS A CA 1
ATOM 1610 C C . LYS A 1 205 ? -21.563 26.134 9.477 1.00 79.19 205 LYS A C 1
ATOM 1612 O O . LYS A 1 205 ? -20.743 26.726 8.789 1.00 79.19 205 LYS A O 1
ATOM 1617 N N . TRP A 1 206 ? -21.511 24.819 9.679 1.00 75.44 206 TRP A N 1
ATOM 1618 C CA . TRP A 1 206 ? -20.467 23.983 9.080 1.00 75.44 206 TRP A CA 1
ATOM 1619 C C . TRP A 1 206 ? -20.607 23.863 7.565 1.00 75.44 206 TRP A C 1
ATOM 1621 O O . TRP A 1 206 ? -19.605 23.977 6.872 1.00 75.44 206 TRP A O 1
ATOM 1631 N N . LEU A 1 207 ? -21.819 23.726 7.032 1.00 78.06 207 LEU A N 1
ATOM 1632 C CA . LEU A 1 207 ? -22.073 23.727 5.591 1.00 78.06 207 LEU A CA 1
ATOM 1633 C C . LEU A 1 207 ? -21.626 25.053 4.965 1.00 78.06 207 LEU A C 1
ATOM 1635 O O . LEU A 1 207 ? -20.971 25.050 3.930 1.00 78.06 207 LEU A O 1
ATOM 1639 N N . PHE A 1 208 ? -21.922 26.178 5.624 1.00 81.50 208 PHE A N 1
ATOM 1640 C CA . PHE A 1 208 ? -21.507 27.511 5.192 1.00 81.50 208 PHE A CA 1
ATOM 1641 C C . PHE A 1 208 ? -19.993 27.690 5.253 1.00 81.50 208 PHE A C 1
ATOM 1643 O O . PHE A 1 208 ? -19.412 28.167 4.287 1.00 81.50 208 PHE A O 1
ATOM 1650 N N . VAL A 1 209 ? -19.340 27.288 6.346 1.00 80.81 209 VAL A N 1
ATOM 1651 C CA . VAL A 1 209 ? -17.877 27.382 6.472 1.00 80.81 209 VAL A CA 1
ATOM 1652 C C . VAL A 1 209 ? -17.193 26.484 5.445 1.00 80.81 209 VAL A C 1
ATOM 1654 O O . VAL A 1 209 ? -16.306 26.941 4.735 1.00 80.81 209 VAL A O 1
ATOM 1657 N N . THR A 1 210 ? -17.636 25.234 5.304 1.00 76.75 210 THR A N 1
ATOM 1658 C CA . THR A 1 210 ? -17.053 24.281 4.347 1.00 76.75 210 THR A CA 1
ATOM 1659 C C . THR A 1 210 ? -17.302 24.734 2.910 1.00 76.75 210 THR A C 1
ATOM 1661 O O . THR A 1 210 ? -16.389 24.698 2.094 1.00 76.75 210 THR A O 1
ATOM 1664 N N . GLY A 1 211 ? -18.505 25.232 2.608 1.00 82.00 211 GLY A N 1
ATOM 1665 C CA . GLY A 1 211 ? -18.847 25.806 1.308 1.00 82.00 211 GLY A CA 1
ATOM 1666 C C . GLY A 1 211 ? -18.042 27.065 0.988 1.00 82.00 211 GLY A C 1
ATOM 1667 O O . GLY A 1 211 ? -17.546 27.196 -0.126 1.00 82.00 211 GLY A O 1
ATOM 1668 N N . ALA A 1 212 ? -17.837 27.956 1.962 1.00 83.06 212 ALA A N 1
ATOM 1669 C CA . ALA A 1 212 ? -17.009 29.148 1.799 1.00 83.06 212 ALA A CA 1
ATOM 1670 C C . ALA A 1 212 ? -15.535 28.786 1.578 1.00 83.06 212 ALA A C 1
ATOM 1672 O O . ALA A 1 212 ? -14.914 29.311 0.658 1.00 83.06 212 ALA A O 1
ATOM 1673 N N . VAL A 1 213 ? -14.987 27.850 2.360 1.00 83.19 213 VAL A N 1
ATOM 1674 C CA . VAL A 1 213 ? -13.621 27.340 2.167 1.00 83.19 213 VAL A CA 1
ATOM 1675 C C . VAL A 1 213 ? -13.487 26.685 0.797 1.00 83.19 213 VAL A C 1
ATOM 1677 O O . VAL A 1 213 ? -12.532 26.977 0.083 1.00 83.19 213 VAL A O 1
ATOM 1680 N N . PHE A 1 214 ? -14.451 25.856 0.391 1.00 81.19 214 PHE A N 1
ATOM 1681 C CA . PHE A 1 214 ? -14.457 25.237 -0.930 1.00 81.19 214 PHE A CA 1
ATOM 1682 C C . PHE A 1 214 ? -14.466 26.291 -2.038 1.00 81.19 214 PHE A C 1
ATOM 1684 O O . PHE A 1 214 ? -13.655 26.202 -2.955 1.00 81.19 214 PHE A O 1
ATOM 1691 N N . LEU A 1 215 ? -15.323 27.311 -1.939 1.00 84.44 215 LEU A N 1
ATOM 1692 C CA . LEU A 1 215 ? -15.412 28.401 -2.913 1.00 84.44 215 LEU A CA 1
ATOM 1693 C C . LEU A 1 215 ? -14.096 29.193 -2.993 1.00 84.44 215 LEU A C 1
ATOM 1695 O O . LEU A 1 215 ? -13.570 29.423 -4.080 1.00 84.44 215 LEU A O 1
ATOM 1699 N N . VAL A 1 216 ? -13.523 29.555 -1.842 1.00 85.94 216 VAL A N 1
ATOM 1700 C CA . VAL A 1 216 ? -12.238 30.265 -1.764 1.00 85.94 216 VAL A CA 1
ATOM 1701 C C . VAL A 1 216 ? -11.113 29.419 -2.355 1.00 85.94 216 VAL A C 1
ATOM 1703 O O . VAL A 1 216 ? -10.308 29.942 -3.117 1.00 85.94 216 VAL A O 1
ATOM 1706 N N . CYS A 1 217 ? -11.059 28.118 -2.070 1.00 80.50 217 CYS A N 1
ATOM 1707 C CA . CYS A 1 217 ? -10.016 27.242 -2.606 1.00 80.50 217 CYS A CA 1
ATOM 1708 C C . CYS A 1 217 ? -10.189 27.002 -4.113 1.00 80.50 217 CYS A C 1
ATOM 1710 O O . CYS A 1 217 ? -9.218 27.078 -4.862 1.00 80.50 217 CYS A O 1
ATOM 1712 N N . SER A 1 218 ? -11.416 26.752 -4.573 1.00 75.81 218 SER A N 1
ATOM 1713 C CA . SER A 1 218 ? -11.709 26.474 -5.986 1.00 75.81 218 SER A CA 1
ATOM 1714 C C . SER A 1 218 ? -11.507 27.688 -6.892 1.00 75.81 218 SER A C 1
ATOM 1716 O O . SER A 1 218 ? -11.156 27.506 -8.053 1.00 75.81 218 SER A O 1
ATOM 1718 N N . LEU A 1 219 ? -11.648 28.912 -6.374 1.00 81.62 219 LEU A N 1
ATOM 1719 C CA . LEU A 1 219 ? -11.336 30.142 -7.113 1.00 81.62 219 LEU A CA 1
ATOM 1720 C C . LEU A 1 219 ? -9.893 30.614 -6.890 1.00 81.62 219 LEU A C 1
ATOM 1722 O O . LEU A 1 219 ? -9.218 31.045 -7.826 1.00 81.62 219 LEU A O 1
ATOM 1726 N N . GLY A 1 220 ? -9.404 30.515 -5.656 1.00 79.94 220 GLY A N 1
ATOM 1727 C CA . GLY A 1 220 ? -8.104 31.030 -5.242 1.00 79.94 220 GLY A CA 1
ATOM 1728 C C . GLY A 1 220 ? -6.935 30.210 -5.772 1.00 79.94 220 GLY A C 1
ATOM 1729 O O . GLY A 1 220 ? -5.953 30.793 -6.223 1.00 79.94 220 GLY A O 1
ATOM 1730 N N . VAL A 1 221 ? -7.037 28.876 -5.786 1.00 78.44 221 VAL A N 1
ATOM 1731 C CA . VAL A 1 221 ? -5.942 28.014 -6.264 1.00 78.44 221 VAL A CA 1
ATOM 1732 C C . VAL A 1 221 ? -5.680 28.210 -7.765 1.00 78.44 221 VAL A C 1
ATOM 1734 O O . VAL A 1 221 ? -4.526 28.466 -8.112 1.00 78.44 221 VAL A O 1
ATOM 1737 N N . PRO A 1 222 ? -6.685 28.197 -8.669 1.00 77.69 222 PRO A N 1
ATOM 1738 C CA . PRO A 1 222 ? -6.447 28.488 -10.084 1.00 77.69 222 PRO A CA 1
ATOM 1739 C C . PRO A 1 222 ? -5.919 29.905 -10.328 1.00 77.69 222 PRO A C 1
ATOM 1741 O O . PRO A 1 222 ? -5.045 30.095 -11.177 1.00 77.69 222 PRO A O 1
ATOM 1744 N N . ALA A 1 223 ? -6.410 30.900 -9.580 1.00 79.31 223 ALA A N 1
ATOM 1745 C CA . ALA A 1 223 ? -5.941 32.279 -9.693 1.00 79.31 223 ALA A CA 1
ATOM 1746 C C . ALA A 1 223 ? -4.475 32.416 -9.255 1.00 79.31 223 ALA A C 1
ATOM 1748 O O . ALA A 1 223 ? -3.669 32.988 -9.990 1.00 79.31 223 ALA A O 1
ATOM 1749 N N . ALA A 1 224 ? -4.113 31.828 -8.112 1.00 80.31 224 ALA A N 1
ATOM 1750 C CA . ALA A 1 224 ? -2.744 31.799 -7.610 1.00 80.31 224 ALA A CA 1
ATOM 1751 C C . ALA A 1 224 ? -1.817 31.055 -8.577 1.00 80.31 224 ALA A C 1
ATOM 1753 O O . ALA A 1 224 ? -0.777 31.587 -8.950 1.00 80.31 224 ALA A O 1
ATOM 1754 N N . GLN A 1 225 ? -2.224 29.882 -9.070 1.00 78.06 225 GLN A N 1
ATOM 1755 C CA . GLN A 1 225 ? -1.456 29.132 -10.063 1.00 78.06 225 GLN A CA 1
ATOM 1756 C C . GLN A 1 225 ? -1.229 29.959 -11.335 1.00 78.06 225 GLN A C 1
ATOM 1758 O O . GLN A 1 225 ? -0.106 30.023 -11.836 1.00 78.06 225 GLN A O 1
ATOM 1763 N N . THR A 1 226 ? -2.270 30.619 -11.846 1.00 78.25 226 THR A N 1
ATOM 1764 C CA . THR A 1 226 ? -2.171 31.473 -13.039 1.00 78.25 226 THR A CA 1
ATOM 1765 C C . THR A 1 226 ? -1.229 32.650 -12.796 1.00 78.25 226 THR A C 1
ATOM 1767 O O . THR A 1 226 ? -0.368 32.929 -13.630 1.00 78.25 226 THR A O 1
ATOM 1770 N N . TRP A 1 227 ? -1.347 33.308 -11.641 1.00 82.88 227 TRP A N 1
ATOM 1771 C CA . TRP A 1 227 ? -0.490 34.424 -11.250 1.00 82.88 227 TRP A CA 1
ATOM 1772 C C . TRP A 1 227 ? 0.976 34.001 -11.113 1.00 82.88 227 TRP A C 1
ATOM 1774 O O . TRP A 1 227 ? 1.843 34.610 -11.734 1.00 82.88 227 TRP A O 1
ATOM 1784 N N . THR A 1 228 ? 1.265 32.921 -10.385 1.00 78.19 228 THR A N 1
ATOM 1785 C CA . THR A 1 228 ? 2.634 32.417 -10.199 1.00 78.19 228 THR A CA 1
ATOM 1786 C C . THR A 1 228 ? 3.253 31.963 -11.519 1.00 78.19 228 THR A C 1
ATOM 1788 O O . THR A 1 228 ? 4.419 32.251 -11.782 1.00 78.19 228 THR A O 1
ATOM 1791 N N . THR A 1 229 ? 2.475 31.306 -12.386 1.00 72.50 229 THR A N 1
ATOM 1792 C CA . THR A 1 229 ? 2.953 30.894 -13.716 1.00 72.50 229 THR A CA 1
ATOM 1793 C C . THR A 1 229 ? 3.301 32.115 -14.567 1.00 72.50 229 THR A C 1
ATOM 1795 O O . THR A 1 229 ? 4.366 32.139 -15.179 1.00 72.50 229 THR A O 1
ATOM 1798 N N . ARG A 1 230 ? 2.459 33.158 -14.553 1.00 79.12 230 ARG A N 1
ATOM 1799 C CA . ARG A 1 230 ? 2.734 34.420 -15.258 1.00 79.12 230 ARG A CA 1
ATOM 1800 C C . ARG A 1 230 ? 3.927 35.182 -14.688 1.00 79.12 230 ARG A C 1
ATOM 1802 O O . ARG A 1 230 ? 4.659 35.792 -15.450 1.00 79.12 230 ARG A O 1
ATOM 1809 N N . GLN A 1 231 ? 4.161 35.137 -13.379 1.00 82.88 231 GLN A N 1
ATOM 1810 C CA . GLN A 1 231 ? 5.342 35.773 -12.784 1.00 82.88 231 GLN A CA 1
ATOM 1811 C C . GLN A 1 231 ? 6.646 35.068 -13.177 1.00 82.88 231 GLN A C 1
ATOM 1813 O O . GLN A 1 231 ? 7.652 35.723 -13.426 1.00 82.88 231 GLN A O 1
ATOM 1818 N N . LEU A 1 232 ? 6.638 33.734 -13.249 1.00 75.25 232 LEU A N 1
ATOM 1819 C CA . LEU A 1 232 ? 7.834 32.948 -13.576 1.00 75.25 232 LEU A CA 1
ATOM 1820 C C . LEU A 1 232 ? 8.134 32.890 -15.078 1.00 75.25 232 LEU A C 1
ATOM 1822 O O . LEU A 1 232 ? 9.299 32.836 -15.463 1.00 75.25 232 LEU A O 1
ATOM 1826 N N . TYR A 1 233 ? 7.098 32.864 -15.918 1.00 69.25 233 TYR A N 1
ATOM 1827 C CA . TYR A 1 233 ? 7.229 32.636 -17.361 1.00 69.25 233 TYR A CA 1
ATOM 1828 C C . TYR A 1 233 ? 6.734 33.812 -18.218 1.00 69.25 233 TYR A C 1
ATOM 1830 O O . TYR A 1 233 ? 6.814 33.750 -19.443 1.00 69.25 233 TYR A O 1
ATOM 1838 N N . GLY A 1 234 ? 6.241 34.893 -17.607 1.00 79.56 234 GLY A N 1
ATOM 1839 C CA . GLY A 1 234 ? 5.599 35.993 -18.327 1.00 79.56 234 GLY A CA 1
ATOM 1840 C C . GLY A 1 234 ? 4.348 35.524 -19.074 1.00 79.56 234 GLY A C 1
ATOM 1841 O O . GLY A 1 234 ? 3.629 34.628 -18.628 1.00 79.56 234 GLY A O 1
ATOM 1842 N N . ASP A 1 235 ? 4.125 36.095 -20.257 1.00 79.25 235 ASP A N 1
ATOM 1843 C CA . ASP A 1 235 ? 3.115 35.618 -21.213 1.00 79.25 235 ASP A CA 1
ATOM 1844 C C . ASP A 1 235 ? 3.642 34.498 -22.132 1.00 79.25 235 ASP A C 1
ATOM 1846 O O . ASP A 1 235 ? 2.943 34.054 -23.048 1.00 79.25 235 ASP A O 1
ATOM 1850 N N . ALA A 1 236 ? 4.872 34.016 -21.911 1.00 64.81 236 ALA A N 1
ATOM 1851 C CA . ALA A 1 236 ? 5.442 32.961 -22.734 1.00 64.81 236 ALA A CA 1
ATOM 1852 C C . ALA A 1 236 ? 4.794 31.599 -22.407 1.00 64.81 236 ALA A C 1
ATOM 1854 O O . ALA A 1 236 ? 4.619 31.243 -21.236 1.00 64.81 236 ALA A O 1
ATOM 1855 N N . PRO A 1 237 ? 4.449 30.786 -23.422 1.00 58.72 237 PRO A N 1
ATOM 1856 C CA . PRO A 1 237 ? 3.891 29.463 -23.193 1.00 58.72 237 PRO A CA 1
ATOM 1857 C C . PRO A 1 237 ? 4.924 28.558 -22.511 1.00 58.72 237 PRO A C 1
ATOM 1859 O O . PRO A 1 237 ? 6.022 28.340 -23.021 1.00 58.72 237 PRO A O 1
ATOM 1862 N N . THR A 1 238 ? 4.562 27.973 -21.367 1.00 58.12 238 THR A N 1
ATOM 1863 C CA . THR A 1 238 ? 5.395 26.976 -20.682 1.00 58.12 238 THR A CA 1
ATOM 1864 C C . THR A 1 238 ? 5.604 25.774 -21.610 1.00 58.12 238 THR A C 1
ATOM 1866 O O . THR A 1 238 ? 4.635 25.095 -21.958 1.00 58.12 238 THR A O 1
ATOM 1869 N N . GLY A 1 239 ? 6.851 25.513 -22.020 1.00 47.59 239 GLY A N 1
ATOM 1870 C CA . GLY A 1 239 ? 7.269 24.616 -23.117 1.00 47.59 239 GLY A CA 1
ATOM 1871 C C . GLY A 1 239 ? 6.931 23.116 -23.025 1.00 47.59 239 GLY A C 1
ATOM 1872 O O . GLY A 1 239 ? 7.578 22.304 -23.674 1.00 47.59 239 GLY A O 1
ATOM 1873 N N . LYS A 1 240 ? 5.925 22.720 -22.241 1.00 49.19 240 LYS A N 1
ATOM 1874 C CA . LYS A 1 240 ? 5.302 21.384 -22.255 1.00 49.19 240 LYS A CA 1
ATOM 1875 C C . LYS A 1 240 ? 3.785 21.452 -22.447 1.00 49.19 240 LYS A C 1
ATOM 1877 O O . LYS A 1 240 ? 3.056 20.556 -22.025 1.00 49.19 240 LYS A O 1
ATOM 1882 N N . ARG A 1 241 ? 3.282 22.501 -23.103 1.00 46.78 241 ARG A N 1
ATOM 1883 C CA . ARG A 1 241 ? 1.916 22.502 -23.628 1.00 46.78 241 ARG A CA 1
ATOM 1884 C C . ARG A 1 241 ? 1.891 21.602 -24.865 1.00 46.78 241 ARG A C 1
ATOM 1886 O O . ARG A 1 241 ? 1.839 22.090 -25.986 1.00 46.78 241 ARG A O 1
ATOM 1893 N N . ASN A 1 242 ? 1.918 20.282 -24.670 1.00 51.25 242 ASN A N 1
ATOM 1894 C CA . ASN A 1 242 ? 1.259 19.441 -25.660 1.00 51.25 242 ASN A CA 1
ATOM 1895 C C . ASN A 1 242 ? -0.178 19.951 -25.678 1.00 51.25 242 ASN A C 1
ATOM 1897 O O . ASN A 1 242 ? -0.859 19.925 -24.649 1.00 51.25 242 ASN A O 1
ATOM 1901 N N . ASN A 1 243 ? -0.587 20.544 -26.798 1.00 53.50 243 ASN A N 1
ATOM 1902 C CA . ASN A 1 243 ? -1.970 20.906 -27.048 1.00 53.50 243 ASN A CA 1
ATOM 1903 C C . ASN A 1 243 ? -2.747 19.601 -26.963 1.00 53.50 243 ASN A C 1
ATOM 1905 O O . ASN A 1 243 ? -2.808 18.918 -27.963 1.00 53.50 243 ASN A O 1
ATOM 1909 N N . ASN A 1 244 ? -3.204 19.214 -25.769 1.00 59.25 244 ASN A N 1
ATOM 1910 C CA . ASN A 1 244 ? -3.976 18.013 -25.471 1.00 59.25 244 ASN A CA 1
ATOM 1911 C C . ASN A 1 244 ? -5.438 18.418 -25.347 1.00 59.25 244 ASN A C 1
ATOM 1913 O O . ASN A 1 244 ? -6.042 18.359 -24.275 1.00 59.25 244 ASN A O 1
ATOM 1917 N N . PHE A 1 245 ? -6.000 18.905 -26.450 1.00 61.59 245 PHE A N 1
ATOM 1918 C CA . PHE A 1 245 ? -7.409 19.249 -26.496 1.00 61.59 245 PHE A CA 1
ATOM 1919 C C . PHE A 1 245 ? -8.217 17.954 -26.556 1.00 61.59 245 PHE A C 1
ATOM 1921 O O . PHE A 1 245 ? -8.058 17.130 -27.453 1.00 61.59 245 PHE A O 1
ATOM 1928 N N . ARG A 1 246 ? -9.091 17.746 -25.570 1.00 62.75 246 ARG A N 1
ATOM 1929 C CA . ARG A 1 246 ? -9.967 16.566 -25.535 1.00 62.75 246 ARG A CA 1
ATOM 1930 C C . ARG A 1 246 ? -11.211 16.745 -26.413 1.00 62.75 246 ARG A C 1
ATOM 1932 O O . ARG A 1 246 ? -11.737 15.768 -26.941 1.00 62.75 246 ARG A O 1
ATOM 1939 N N . PHE A 1 247 ? -11.645 17.991 -26.608 1.00 70.31 247 PHE A N 1
ATOM 1940 C CA . PHE A 1 247 ? -12.865 18.358 -27.327 1.00 70.31 247 PHE A CA 1
ATOM 1941 C C . PHE A 1 247 ? -12.622 19.523 -28.295 1.00 70.31 247 PHE A C 1
ATOM 1943 O O . PHE A 1 247 ? -11.659 20.273 -28.147 1.00 70.31 247 PHE A O 1
ATOM 1950 N N . GLY A 1 248 ? -13.522 19.676 -29.269 1.00 78.69 248 GLY A N 1
ATOM 1951 C CA . GLY A 1 248 ? -13.489 20.745 -30.267 1.00 78.69 248 GLY A CA 1
ATOM 1952 C C . GLY A 1 248 ? -12.763 20.378 -31.571 1.00 78.69 248 GLY A C 1
ATOM 1953 O O . GLY A 1 248 ? -12.299 19.247 -31.739 1.00 78.69 248 GLY A O 1
ATOM 1954 N N . PRO A 1 249 ? -12.677 21.325 -32.523 1.00 82.56 249 PRO A N 1
ATOM 1955 C CA . PRO A 1 249 ? -12.066 21.096 -33.835 1.00 82.56 249 PRO A CA 1
ATOM 1956 C C . PRO A 1 249 ? -10.590 20.697 -33.754 1.00 82.56 249 PRO A C 1
ATOM 1958 O O . PRO A 1 249 ? -10.124 19.913 -34.570 1.00 82.56 249 PRO A O 1
ATOM 1961 N N . HIS A 1 250 ? -9.883 21.181 -32.729 1.00 77.06 250 HIS A N 1
ATOM 1962 C CA . HIS A 1 250 ? -8.462 20.913 -32.505 1.00 77.06 250 HIS A CA 1
ATOM 1963 C C . HIS A 1 250 ? -8.197 19.743 -31.550 1.00 77.06 250 HIS A C 1
ATOM 1965 O O . HIS A 1 250 ? -7.105 19.649 -30.998 1.00 77.06 250 HIS A O 1
ATOM 1971 N N . ALA A 1 251 ? -9.187 18.876 -31.307 1.00 75.88 251 ALA A N 1
ATOM 1972 C CA . ALA A 1 251 ? -9.015 17.763 -30.386 1.00 75.88 251 ALA A CA 1
ATOM 1973 C C . ALA A 1 251 ? -7.934 16.777 -30.865 1.00 75.88 251 ALA A C 1
ATOM 1975 O O . ALA A 1 251 ? -7.880 16.414 -32.038 1.00 75.88 251 ALA A O 1
ATOM 1976 N N . ASN A 1 252 ? -7.106 16.282 -29.950 1.00 70.62 252 ASN A N 1
ATOM 1977 C CA . ASN A 1 252 ? -5.924 15.482 -30.279 1.00 70.62 252 ASN A CA 1
ATOM 1978 C C . ASN A 1 252 ? -6.250 14.161 -30.935 1.00 70.62 252 ASN A C 1
ATOM 1980 O O . ASN A 1 252 ? -5.560 13.753 -31.851 1.00 70.62 252 ASN A O 1
ATOM 1984 N N . TRP A 1 253 ? -7.331 13.518 -30.512 1.00 72.00 253 TRP A N 1
ATOM 1985 C CA . TRP A 1 253 ? -7.784 12.288 -31.144 1.00 72.00 253 TRP A CA 1
ATOM 1986 C C . TRP A 1 253 ? -8.237 12.508 -32.598 1.00 72.00 253 TRP A C 1
ATOM 1988 O O . TRP A 1 253 ? -8.313 11.541 -33.345 1.00 72.00 253 TRP A O 1
ATOM 1998 N N . ARG A 1 254 ? -8.527 13.755 -33.012 1.00 70.06 254 ARG A N 1
ATOM 1999 C CA . ARG A 1 254 ? -8.807 14.112 -34.414 1.00 70.06 254 ARG A CA 1
ATOM 2000 C C . ARG A 1 254 ? -7.539 14.434 -35.194 1.00 70.06 254 ARG A C 1
ATOM 2002 O O . ARG A 1 254 ? -7.435 14.039 -36.346 1.00 70.06 254 ARG A O 1
ATOM 2009 N N . LEU A 1 255 ? -6.617 15.182 -34.588 1.00 75.62 255 LEU A N 1
ATOM 2010 C CA . LEU A 1 255 ? -5.414 15.679 -35.269 1.00 75.62 255 LEU A CA 1
ATOM 2011 C C . LEU A 1 255 ? -4.250 14.673 -35.266 1.00 75.62 255 LEU A C 1
ATOM 2013 O O . LEU A 1 255 ? -3.449 14.668 -36.192 1.00 75.62 255 LEU A O 1
ATOM 2017 N N . ALA A 1 256 ? -4.156 13.844 -34.229 1.00 67.50 256 ALA A N 1
ATOM 2018 C CA . ALA A 1 256 ? -3.122 12.834 -34.014 1.00 67.50 256 ALA A CA 1
ATOM 2019 C C . ALA A 1 256 ? -3.707 11.656 -33.197 1.00 67.50 256 ALA A C 1
ATOM 2021 O O . ALA A 1 256 ? -3.426 11.524 -32.000 1.00 67.50 256 ALA A O 1
ATOM 2022 N N . PRO A 1 257 ? -4.595 10.836 -33.794 1.00 64.12 257 PRO A N 1
ATOM 2023 C CA . PRO A 1 257 ? -5.170 9.676 -33.118 1.00 64.12 257 PRO A CA 1
ATOM 2024 C C . PRO A 1 257 ? -4.070 8.714 -32.656 1.00 64.12 257 PRO A C 1
ATOM 2026 O O . PRO A 1 257 ? -3.164 8.385 -33.414 1.00 64.12 257 PRO A O 1
ATOM 2029 N N . LEU A 1 258 ? -4.167 8.236 -31.412 1.00 58.47 258 LEU A N 1
ATOM 2030 C CA . LEU A 1 258 ? -3.292 7.183 -30.894 1.00 58.47 258 LEU A CA 1
ATOM 2031 C C . LEU A 1 258 ? -3.645 5.870 -31.603 1.00 58.47 258 LEU A C 1
ATOM 2033 O O . LEU A 1 258 ? -4.605 5.191 -31.233 1.00 58.47 258 LEU A O 1
ATOM 2037 N N . LEU A 1 259 ? -2.895 5.539 -32.652 1.00 60.41 259 LEU A N 1
ATOM 2038 C CA . LEU A 1 259 ? -3.036 4.284 -33.379 1.00 60.41 259 LEU A CA 1
ATOM 2039 C C . LEU A 1 259 ? -2.444 3.145 -32.540 1.00 60.41 259 LEU A C 1
ATOM 2041 O O . LEU A 1 259 ? -1.313 3.219 -32.058 1.00 60.41 259 LEU A O 1
ATOM 2045 N N . ARG A 1 260 ? -3.219 2.073 -32.342 1.00 41.38 260 ARG A N 1
ATOM 2046 C CA . ARG A 1 260 ? -2.748 0.865 -31.648 1.00 41.38 260 ARG A CA 1
ATOM 2047 C C . ARG A 1 260 ? -1.598 0.249 -32.454 1.00 41.38 260 ARG A C 1
ATOM 2049 O O . ARG A 1 260 ? -1.837 -0.250 -33.547 1.00 41.38 260 ARG A O 1
ATOM 2056 N N . GLY A 1 261 ? -0.387 0.250 -31.894 1.00 54.66 261 GLY A N 1
ATOM 2057 C CA . GLY A 1 261 ? 0.782 -0.435 -32.462 1.00 54.66 261 GLY A CA 1
ATOM 2058 C C . GLY A 1 261 ? 1.925 0.469 -32.931 1.00 54.66 261 GLY A C 1
ATOM 2059 O O . GLY A 1 261 ? 2.982 -0.056 -33.268 1.00 54.66 261 GLY A O 1
ATOM 2060 N N . GLU A 1 262 ? 1.771 1.795 -32.919 1.00 52.53 262 GLU A N 1
ATOM 2061 C CA . GLU A 1 262 ? 2.903 2.697 -33.169 1.00 52.53 262 GLU A CA 1
ATOM 2062 C C . GLU A 1 262 ? 3.716 2.954 -31.894 1.00 52.53 262 GLU A C 1
ATOM 2064 O O . GLU A 1 262 ? 3.169 3.171 -30.811 1.00 52.53 262 GLU A O 1
ATOM 2069 N N . ALA A 1 263 ? 5.045 2.950 -32.026 1.00 48.00 263 ALA A N 1
ATOM 2070 C CA . ALA A 1 263 ? 5.949 3.308 -30.943 1.00 48.00 263 ALA A CA 1
ATOM 2071 C C . ALA A 1 263 ? 5.816 4.805 -30.623 1.00 48.00 263 ALA A C 1
ATOM 2073 O O . ALA A 1 263 ? 6.102 5.659 -31.465 1.00 48.00 263 ALA A O 1
ATOM 2074 N N . HIS A 1 264 ? 5.397 5.127 -29.399 1.00 47.22 264 HIS A N 1
ATOM 2075 C CA . HIS A 1 264 ? 5.358 6.504 -28.915 1.00 47.22 264 HIS A CA 1
ATOM 2076 C C . HIS A 1 264 ? 6.785 7.074 -28.850 1.00 47.22 264 HIS A C 1
ATOM 2078 O O . HIS A 1 264 ? 7.628 6.538 -28.131 1.00 47.22 264 HIS A O 1
ATOM 2084 N N . ARG A 1 265 ? 7.052 8.133 -29.625 1.00 42.28 265 ARG A N 1
ATOM 2085 C CA . ARG A 1 265 ? 8.271 8.951 -29.533 1.00 42.28 265 ARG A CA 1
ATOM 2086 C C . ARG A 1 265 ? 8.072 10.121 -28.580 1.00 42.28 265 ARG A C 1
ATOM 2088 O O . ARG A 1 265 ? 6.966 10.707 -28.603 1.00 42.28 265 ARG A O 1
#

Radius of gyration: 25.35 Å; chains: 1; bounding box: 44×67×69 Å

Secondary structure (DSSP, 8-state):
-TTS-HHHHHHHHHHHHHHHHHHHHHHHHHTTSPPPP----S-HHHHHHHHHHHHHHHHHHHHTTHHHHHS-SSTTS--SS-SEEEETTTTEEEEHHHHHHHHHHHHHHHHHHHHHHHTTS--TTS-SSHHHHHHHHHHHHHHHHHHHHHHHHGGG--HHHHHHHHHHHHHHHHHHHHHHHH--SS----S-----------HHHHHHHHHHHHHHHHHHHHHHHHHHHHHHHTTS--TT------SSTT-HHHHS---TTPPP-

Sequence (265 aa):
WHQQNWHSFLEQTYGFINGIAILAGMAVLVRRVPPLRDDGTSQDWTQDVALVLVLPVLLYVNLVKNLEEWVPTDPAVKGALPREMSAPWIDITLSASQWFHLFFLAASFVFVAILLHSRRRAIAVMPSTWVGRGQLLLLAILWTFVIGNFGRALPGFNAGRLLTEGIIFLNALAATAFLLVYGTPGGDVPAETQPEMQTPVAWRKWLFVTGAVFLVCSLGVPAAQTWTTRQLYGDAPTGKRNNNFRFGPHANWRLAPLLRGEAHR

pLDDT: mean 77.45, std 14.07, range [41.38, 96.25]

Foldseek 3Di:
DVPAPVVLVVVVVVVVVVVVVVVVVVVVVVVQDPPDPQPPPPPVVVVLCCCLCVVLVVLCVLLLVLCCQQPPPDPVDDHVDDQWDADPVPRDIDGPSVVVVVVSVVVSVVVSVVVVVCVVPPDPCADPTPLSNVLVVVLVSLVSNLCSVVSSCPRVPDPSCCVNSVVSVVVSVVSNCCCVVVVDDDDDPDPDDDPPNDDDPCVVVVCVVVVVVCVCCVVVVVVVVVVVCCVVQPPDPDVPPPVCACDDPPHCCVVPNPDPPDDDD